Protein AF-A0A7C2LAE3-F1 (afdb_monomer_lite)

pLDDT: mean 80.64, std 14.48, range [27.7, 96.31]

Secondary structure (DSSP, 8-state):
-------------HHHHHHHHHHHHHHHTTSSHHHHHHHSSHHHHHHHTT--HHHHHHHHHHHHHHHHHHHHHHHHHHHHHHHHHHH-----HHHHHHHHHHHHHHHHHHHHHHHHHHHHHHH-SSHHHHHHHHHHHHIIIIIIHHHHHHHHHHHHSPPP--HHHHSHHHHHT---S------HHHHHHHHHHHHHHHHHHHHHHHHHHHHGGGSHHHHHHHHHHHHHT-SHHHHHHHHHHHHHHHHHHHHHHHHHHHH-TT-SS---GGG-S---TTPPP----PPPHHHHHHHHHHHHHHHHHHHHHHHHHHHHHHHT--TT--

Foldseek 3Di:
DDDPPDDPDPPPDPLLVCLLVLLVLLLVLQLPLQLVCLVVVVVVVCVVDPDDPVVSVVVSLVVSLVVSLVVLVVVLVVVVVCCCVPVVDDPDVLLVVLSVQLSVLSSLLSSLSSLLSLLLNLQDNHSVSSCVVSVVVSCVQRVVQLVVLLVVLCVVQPQDPDVQLPPPCNLLVVDPDPPPPDPPVVVVVSVVSSVSNNVSVVSSLVSSLVSLLQHSSSLSVVLNCLSVLNGPVSSVLQSVLVVVLVVQQVVVVVVVCVVPVVCNDDDDVVVPDDPCPPRDDDDDDGDGPVVSVVVSVSSVVSSVVSSVVSNVSSVVSSVPDDPPPD

Structure (mmCIF, N/CA/C/O backbone):
data_AF-A0A7C2LAE3-F1
#
_entry.id   AF-A0A7C2LAE3-F1
#
loop_
_atom_site.group_PDB
_atom_site.id
_atom_site.type_symbol
_atom_site.label_atom_id
_atom_site.label_alt_id
_atom_site.label_comp_id
_atom_site.label_asym_id
_atom_site.label_entity_id
_atom_site.label_seq_id
_atom_site.pdbx_PDB_ins_code
_atom_site.Cartn_x
_atom_site.Cartn_y
_atom_site.Cartn_z
_atom_site.occupancy
_atom_site.B_iso_or_equiv
_atom_site.auth_seq_id
_atom_site.auth_comp_id
_atom_site.auth_asym_id
_atom_site.auth_atom_id
_atom_site.pdbx_PDB_model_num
ATOM 1 N N . ARG A 1 1 ? 28.675 6.970 -14.018 1.00 32.69 1 ARG A N 1
ATOM 2 C CA . ARG A 1 1 ? 29.122 6.035 -12.960 1.00 32.69 1 ARG A CA 1
ATOM 3 C C . ARG A 1 1 ? 28.885 6.704 -11.606 1.00 32.69 1 ARG A C 1
ATOM 5 O O . ARG A 1 1 ? 29.655 7.594 -11.280 1.00 32.69 1 ARG A O 1
ATOM 12 N N . PRO A 1 2 ? 27.817 6.377 -10.864 1.00 31.28 2 PRO A N 1
ATOM 13 C CA . PRO A 1 2 ? 27.754 6.652 -9.439 1.00 31.28 2 PRO A CA 1
ATOM 14 C C . PRO A 1 2 ? 28.282 5.434 -8.675 1.00 31.28 2 PRO A C 1
ATOM 16 O O . PRO A 1 2 ? 27.950 4.287 -8.976 1.00 31.28 2 PRO A O 1
ATOM 19 N N . GLU A 1 3 ? 29.169 5.705 -7.733 1.00 27.70 3 GLU A N 1
ATOM 20 C CA . GLU A 1 3 ? 29.810 4.743 -6.850 1.00 27.70 3 GLU A CA 1
ATOM 21 C C . GLU A 1 3 ? 28.767 4.098 -5.929 1.00 27.70 3 GLU A C 1
ATOM 23 O O . GLU A 1 3 ? 28.213 4.742 -5.038 1.00 27.70 3 GLU A O 1
ATOM 28 N N . TYR A 1 4 ? 28.510 2.803 -6.122 1.00 33.56 4 TYR A N 1
ATOM 29 C CA . TYR A 1 4 ? 27.805 1.975 -5.147 1.00 33.56 4 TYR A CA 1
ATOM 30 C C . TYR A 1 4 ? 28.754 1.699 -3.978 1.00 33.56 4 TYR A C 1
ATOM 32 O O . TYR A 1 4 ? 29.389 0.650 -3.875 1.00 33.56 4 TYR A O 1
ATOM 40 N N . LYS A 1 5 ? 28.874 2.677 -3.081 1.00 31.64 5 LYS A N 1
ATOM 41 C CA . LYS A 1 5 ? 29.376 2.429 -1.736 1.00 31.64 5 LYS A CA 1
ATOM 42 C C . LYS A 1 5 ? 28.326 1.562 -1.052 1.00 31.64 5 LYS A C 1
ATOM 44 O O . LYS A 1 5 ? 27.186 1.989 -0.886 1.00 31.64 5 LYS A O 1
ATOM 49 N N . GLY A 1 6 ? 28.699 0.329 -0.721 1.00 31.31 6 GLY A N 1
ATOM 50 C CA . GLY A 1 6 ? 27.868 -0.580 0.052 1.00 31.31 6 GLY A CA 1
ATOM 51 C C . GLY A 1 6 ? 27.513 0.051 1.392 1.00 31.31 6 GLY A C 1
ATOM 52 O O . GLY A 1 6 ? 28.267 -0.059 2.352 1.00 31.31 6 GLY A O 1
ATOM 53 N N . SER A 1 7 ? 26.364 0.716 1.459 1.00 29.86 7 SER A N 1
ATOM 54 C CA . SER A 1 7 ? 25.635 0.855 2.700 1.00 29.86 7 SER A CA 1
ATOM 55 C C . SER A 1 7 ? 24.575 -0.237 2.697 1.00 29.86 7 SER A C 1
ATOM 57 O O . SER A 1 7 ? 23.596 -0.220 1.958 1.00 29.86 7 SER A O 1
ATOM 59 N N . SER A 1 8 ? 24.748 -1.196 3.595 1.00 32.34 8 SER A N 1
ATOM 60 C CA . SER A 1 8 ? 23.653 -1.937 4.217 1.00 32.34 8 SER A CA 1
ATOM 61 C C . SER A 1 8 ? 22.778 -0.993 5.064 1.00 32.34 8 SER A C 1
ATOM 63 O O . SER A 1 8 ? 22.421 -1.308 6.194 1.00 32.34 8 SER A O 1
ATOM 65 N N . GLY A 1 9 ? 22.496 0.209 4.560 1.00 32.62 9 GLY A N 1
ATOM 66 C CA . GLY A 1 9 ? 21.502 1.103 5.109 1.00 32.62 9 GLY A CA 1
ATOM 67 C C . GLY A 1 9 ? 20.203 0.733 4.432 1.00 32.62 9 GLY A C 1
ATOM 68 O O . GLY A 1 9 ? 20.074 0.921 3.224 1.00 32.62 9 GLY A O 1
ATOM 69 N N . GLN A 1 10 ? 19.253 0.185 5.189 1.00 43.34 10 GLN A N 1
ATOM 70 C CA . GLN A 1 10 ? 17.858 0.198 4.768 1.00 43.34 10 GLN A CA 1
ATOM 71 C C . GLN A 1 10 ? 17.546 1.635 4.347 1.00 43.34 10 GLN A C 1
ATOM 73 O O . GLN A 1 10 ? 17.508 2.537 5.182 1.00 43.34 10 GLN A O 1
ATOM 78 N N . THR A 1 11 ? 17.435 1.886 3.045 1.00 47.06 11 THR A N 1
ATOM 79 C CA . THR A 1 11 ? 16.992 3.187 2.561 1.00 47.06 11 THR A CA 1
ATOM 80 C C . THR A 1 11 ? 15.526 3.238 2.944 1.00 47.06 11 THR A C 1
ATOM 82 O O . THR A 1 11 ? 14.707 2.555 2.332 1.00 47.06 11 THR A O 1
ATOM 85 N N . PHE A 1 12 ? 15.218 3.910 4.053 1.00 53.84 12 PHE A N 1
ATOM 86 C CA . PHE A 1 12 ? 13.850 3.993 4.532 1.00 53.84 12 PHE A CA 1
ATOM 87 C C . PHE A 1 12 ? 13.034 4.727 3.478 1.00 53.84 12 PHE A C 1
ATOM 89 O O . PHE A 1 12 ? 13.227 5.917 3.230 1.00 53.84 12 PHE A O 1
ATOM 96 N N . ASP A 1 13 ? 12.154 3.981 2.824 1.00 73.12 13 ASP A N 1
ATOM 97 C CA . ASP A 1 13 ? 11.195 4.537 1.893 1.00 73.12 13 ASP A CA 1
ATOM 98 C C . ASP A 1 13 ? 10.282 5.495 2.666 1.00 73.12 13 ASP A C 1
ATOM 100 O O . ASP A 1 13 ? 9.694 5.147 3.694 1.00 73.12 13 ASP A O 1
ATOM 104 N N . PHE A 1 14 ? 10.188 6.726 2.175 1.00 76.69 14 PHE A N 1
ATOM 105 C CA . PHE A 1 14 ? 9.413 7.788 2.797 1.00 76.69 14 PHE A CA 1
ATOM 106 C C . PHE A 1 14 ? 7.944 7.380 3.001 1.00 76.69 14 PHE A C 1
ATOM 108 O O . PHE A 1 14 ? 7.347 7.705 4.029 1.00 76.69 14 PHE A O 1
ATOM 115 N N . ALA A 1 15 ? 7.383 6.584 2.081 1.00 77.25 15 ALA A N 1
ATOM 116 C CA . ALA A 1 15 ? 6.031 6.045 2.213 1.00 77.25 15 ALA A CA 1
ATOM 117 C C . ALA A 1 15 ? 5.895 5.095 3.414 1.00 77.25 15 ALA A C 1
ATOM 119 O O . ALA A 1 15 ? 4.881 5.127 4.110 1.00 77.25 15 ALA A O 1
ATOM 120 N N . HIS A 1 16 ? 6.926 4.294 3.702 1.00 82.44 16 HIS A N 1
ATOM 121 C CA . HIS A 1 16 ? 6.952 3.412 4.869 1.00 82.44 16 HIS A CA 1
ATOM 122 C C . HIS A 1 16 ? 7.045 4.205 6.175 1.00 82.44 16 HIS A C 1
ATOM 124 O O . HIS A 1 16 ? 6.349 3.870 7.132 1.00 82.44 16 HIS A O 1
ATOM 130 N N . ILE A 1 17 ? 7.851 5.273 6.210 1.00 86.19 17 ILE A N 1
ATOM 131 C CA . ILE A 1 17 ? 7.964 6.146 7.390 1.00 86.19 17 ILE A CA 1
ATOM 132 C C . ILE A 1 17 ? 6.618 6.811 7.687 1.00 86.19 17 ILE A C 1
ATOM 134 O O . ILE A 1 17 ? 6.147 6.755 8.822 1.00 86.19 17 ILE A O 1
ATOM 138 N N . ILE A 1 18 ? 5.976 7.401 6.672 1.00 85.94 18 ILE A N 1
ATOM 139 C CA . ILE A 1 18 ? 4.649 8.005 6.836 1.00 85.94 18 ILE A CA 1
ATOM 140 C C . ILE A 1 18 ? 3.633 6.960 7.278 1.00 85.94 18 ILE A C 1
ATOM 142 O O . ILE A 1 18 ? 2.883 7.221 8.212 1.00 85.94 18 ILE A O 1
ATOM 146 N N . ALA A 1 19 ? 3.602 5.785 6.644 1.00 86.00 19 ALA A N 1
ATOM 147 C CA . ALA A 1 19 ? 2.666 4.729 7.016 1.00 86.00 19 ALA A CA 1
ATOM 148 C C . ALA A 1 19 ? 2.836 4.323 8.484 1.00 86.00 19 ALA A C 1
ATOM 150 O O . ALA A 1 19 ? 1.853 4.239 9.217 1.00 86.00 19 ALA A O 1
ATOM 151 N N . LEU A 1 20 ? 4.081 4.134 8.932 1.00 88.88 20 LEU A N 1
ATOM 152 C CA . LEU A 1 20 ? 4.397 3.794 10.315 1.00 88.88 20 LEU A CA 1
ATOM 153 C C . LEU A 1 20 ? 3.943 4.902 11.273 1.00 88.88 20 LEU A C 1
ATOM 155 O O . LEU A 1 20 ? 3.206 4.628 12.218 1.00 88.88 20 LEU A O 1
ATOM 159 N N . PHE A 1 21 ? 4.319 6.153 11.008 1.00 91.00 21 PHE A N 1
ATOM 160 C CA . PHE A 1 21 ? 3.988 7.286 11.871 1.00 91.00 21 PHE A CA 1
ATOM 161 C C . PHE A 1 21 ? 2.477 7.548 11.943 1.00 91.00 21 PHE A C 1
ATOM 163 O O . PHE A 1 21 ? 1.912 7.675 13.027 1.00 91.00 21 PHE A O 1
ATOM 170 N N . MET A 1 22 ? 1.799 7.553 10.795 1.00 91.06 22 MET A N 1
ATOM 171 C CA . MET A 1 22 ? 0.354 7.765 10.721 1.00 91.06 22 MET A CA 1
ATOM 172 C C . MET A 1 22 ? -0.427 6.605 11.339 1.00 91.06 22 MET A C 1
ATOM 174 O O . MET A 1 22 ? -1.440 6.839 11.989 1.00 91.06 22 MET A O 1
ATOM 178 N N . SER A 1 23 ? 0.048 5.363 11.196 1.00 91.50 23 SER A N 1
ATOM 179 C CA . SER A 1 23 ? -0.569 4.211 11.863 1.00 91.50 23 SER A CA 1
ATOM 180 C C . SER A 1 23 ? -0.450 4.290 13.387 1.00 91.50 23 SER A C 1
ATOM 182 O O . SER A 1 23 ? -1.382 3.901 14.087 1.00 91.50 23 SER A O 1
ATOM 184 N N . LEU A 1 24 ? 0.671 4.812 13.898 1.00 92.06 24 LEU A N 1
ATOM 185 C CA . LEU A 1 24 ? 0.886 5.013 15.326 1.00 92.06 24 LEU A CA 1
ATOM 186 C C . LEU A 1 24 ? -0.038 6.110 15.861 1.00 92.06 24 LEU A C 1
ATOM 188 O O . LEU A 1 24 ? -0.681 5.910 16.884 1.00 92.06 24 LEU A O 1
ATOM 192 N N . LEU A 1 25 ? -0.158 7.235 15.148 1.00 92.25 25 LEU A N 1
ATOM 193 C CA . LEU A 1 25 ? -1.116 8.291 15.491 1.00 92.25 25 LEU A CA 1
ATOM 194 C C . LEU A 1 25 ? -2.564 7.790 15.440 1.00 92.25 25 LEU A C 1
ATOM 196 O O . LEU A 1 25 ? -3.345 8.103 16.332 1.00 92.25 25 LEU A O 1
ATOM 200 N N . ALA A 1 26 ? -2.915 6.981 14.435 1.00 90.94 26 ALA A N 1
ATOM 201 C CA . ALA A 1 26 ? -4.238 6.372 14.338 1.00 90.94 26 ALA A CA 1
ATOM 202 C C . ALA A 1 26 ? -4.556 5.504 15.552 1.00 90.94 26 ALA A C 1
ATOM 204 O O . ALA A 1 26 ? -5.634 5.613 16.127 1.00 90.94 26 ALA A O 1
ATOM 205 N N . PHE A 1 27 ? -3.593 4.691 15.972 1.00 89.69 27 PHE A N 1
ATOM 206 C CA . PHE A 1 27 ? -3.695 3.896 17.185 1.00 89.69 27 PHE A CA 1
ATOM 207 C C . PHE A 1 27 ? -3.839 4.775 18.444 1.00 89.69 27 PHE A C 1
ATOM 209 O O . PHE A 1 27 ? -4.775 4.573 19.218 1.00 89.69 27 PHE A O 1
ATOM 216 N N . LEU A 1 28 ? -2.968 5.775 18.621 1.00 89.44 28 LEU A N 1
ATOM 217 C CA . LEU A 1 28 ? -2.953 6.655 19.798 1.00 89.44 28 LEU A CA 1
ATOM 218 C C . LEU A 1 28 ? -4.216 7.508 19.941 1.00 89.44 28 LEU A C 1
ATOM 220 O O . LEU A 1 28 ? -4.564 7.867 21.053 1.00 89.44 28 LEU A O 1
ATOM 224 N N . LEU A 1 29 ? -4.902 7.831 18.846 1.00 88.44 29 LEU A N 1
ATOM 225 C CA . LEU A 1 29 ? -6.170 8.564 18.901 1.00 88.44 29 LEU A CA 1
ATOM 226 C C . LEU A 1 29 ? -7.394 7.657 19.075 1.00 88.44 29 LEU A C 1
ATOM 228 O O . LEU A 1 29 ? -8.490 8.167 19.265 1.00 88.44 29 LEU A O 1
ATOM 232 N N . SER A 1 30 ? -7.236 6.336 18.956 1.00 88.56 30 SER A N 1
ATOM 233 C CA . SER A 1 30 ? -8.371 5.400 18.912 1.00 88.56 30 SER A CA 1
ATOM 234 C C . SER A 1 30 ? -8.430 4.444 20.107 1.00 88.56 30 SER A C 1
ATOM 236 O O . SER A 1 30 ? -9.379 3.666 20.201 1.00 88.56 30 SER A O 1
ATOM 238 N N . TYR A 1 31 ? -7.430 4.440 20.998 1.00 84.56 31 TYR A N 1
ATOM 239 C CA . TYR A 1 31 ? -7.352 3.468 22.101 1.00 84.56 31 TYR A CA 1
ATOM 240 C C . TYR A 1 31 ? -8.214 3.847 23.318 1.00 84.56 31 TYR A C 1
ATOM 242 O O . TYR A 1 31 ? -8.760 2.958 23.976 1.00 84.56 31 TYR A O 1
ATOM 250 N N . ASP A 1 32 ? -8.369 5.134 23.618 1.00 85.56 32 ASP A N 1
ATOM 251 C CA . ASP A 1 32 ? -9.074 5.652 24.790 1.00 85.56 32 ASP A CA 1
ATOM 252 C C . ASP A 1 32 ? -10.457 6.294 24.567 1.00 85.56 32 ASP A C 1
ATOM 254 O O . ASP A 1 32 ? -11.114 6.469 25.592 1.00 85.56 32 ASP A O 1
ATOM 258 N N . PRO A 1 33 ? -11.007 6.547 23.355 1.00 82.88 33 PRO A N 1
ATOM 259 C CA . PRO A 1 33 ? -12.308 7.219 23.246 1.00 82.88 33 PRO A CA 1
ATOM 260 C C . PRO A 1 33 ? -13.437 6.520 24.020 1.00 82.88 33 PRO A C 1
ATOM 262 O O . PRO A 1 33 ? -14.184 7.151 24.755 1.00 82.88 33 PRO A O 1
ATOM 265 N N . ILE A 1 34 ? -13.535 5.186 23.943 1.00 81.38 34 ILE A N 1
ATOM 266 C CA . ILE A 1 34 ? -14.629 4.434 24.589 1.00 81.38 34 ILE A CA 1
ATOM 267 C C . ILE A 1 34 ? -14.294 4.081 26.046 1.00 81.38 34 ILE A C 1
ATOM 269 O O . ILE A 1 34 ? -15.157 4.150 26.924 1.00 81.38 34 ILE A O 1
ATOM 273 N N . CYS A 1 35 ? -13.055 3.659 26.322 1.00 80.94 35 CYS A N 1
ATOM 274 C CA . CYS A 1 35 ? -12.607 3.336 27.683 1.00 80.94 35 CYS A CA 1
ATOM 275 C C . CYS A 1 35 ? -12.543 4.567 28.588 1.00 80.94 35 CYS A C 1
ATOM 277 O O . CYS A 1 35 ? -12.955 4.482 29.742 1.00 80.94 35 CYS A O 1
ATOM 279 N N . GLY A 1 36 ? -12.034 5.685 28.072 1.00 79.19 36 GLY A N 1
ATOM 280 C CA . GLY A 1 36 ? -11.892 6.944 28.795 1.00 79.19 36 GLY A CA 1
ATOM 281 C C . GLY A 1 36 ? -13.252 7.485 29.206 1.00 79.19 36 GLY A C 1
ATOM 282 O O . GLY A 1 36 ? -13.509 7.642 30.397 1.00 79.19 36 GLY A O 1
ATOM 283 N N . GLU A 1 37 ? -14.189 7.602 28.258 1.00 84.06 37 GLU A N 1
ATOM 284 C CA . GLU A 1 37 ? -15.565 8.014 28.566 1.00 84.06 37 GLU A CA 1
ATOM 285 C C . GLU A 1 37 ? -16.266 7.078 29.560 1.00 84.06 37 GLU A C 1
ATOM 287 O O . GLU A 1 37 ? -17.123 7.505 30.340 1.00 84.06 37 GLU A O 1
ATOM 292 N N . ARG A 1 38 ? -15.923 5.783 29.540 1.00 79.56 38 ARG A N 1
ATOM 293 C CA . ARG A 1 38 ? -16.440 4.801 30.497 1.00 79.56 38 ARG A CA 1
ATOM 294 C C . ARG A 1 38 ? -15.863 5.013 31.897 1.00 79.56 38 ARG A C 1
ATOM 296 O O . ARG A 1 38 ? -16.611 4.892 32.862 1.00 79.56 38 ARG A O 1
ATOM 303 N N . GLN A 1 39 ? -14.570 5.307 32.019 1.00 80.19 39 GLN A N 1
ATOM 304 C CA . GLN A 1 39 ? -13.918 5.576 33.306 1.00 80.19 39 GLN A CA 1
ATOM 305 C C . GLN A 1 39 ? -14.376 6.901 33.920 1.00 80.19 39 GLN A C 1
ATOM 307 O O . GLN A 1 39 ? -14.549 6.985 35.132 1.00 80.19 39 GLN A O 1
ATOM 312 N N . GLU A 1 40 ? -14.621 7.909 33.087 1.00 80.38 40 GLU A N 1
ATOM 313 C CA . GLU A 1 40 ? -15.099 9.227 33.512 1.00 80.38 40 GLU A CA 1
ATOM 314 C C . GLU A 1 40 ? -16.603 9.248 33.842 1.00 80.38 40 GLU A C 1
ATOM 316 O O . GLU A 1 40 ? -17.114 10.233 34.370 1.00 80.38 40 GLU A O 1
ATOM 321 N N . GLY A 1 41 ? -17.339 8.170 33.542 1.00 75.12 41 GLY A N 1
ATOM 322 C CA . GLY A 1 41 ? -18.791 8.078 33.745 1.00 75.12 41 GLY A CA 1
ATOM 323 C C . GLY A 1 41 ? -19.621 8.853 32.710 1.00 75.12 41 GLY A C 1
ATOM 324 O O . GLY A 1 41 ? -20.848 8.723 32.676 1.00 75.12 41 GLY A O 1
ATOM 325 N N . THR A 1 42 ? -18.969 9.596 31.813 1.00 80.25 42 THR A N 1
ATOM 326 C CA . THR A 1 42 ? -19.583 10.360 30.718 1.00 80.25 42 THR A CA 1
ATOM 327 C C . THR A 1 42 ? -20.413 9.464 29.799 1.00 80.25 42 THR A C 1
ATOM 329 O O . THR A 1 42 ? -21.524 9.832 29.414 1.00 80.25 42 THR A O 1
ATOM 332 N N . LEU A 1 43 ? -19.952 8.236 29.534 1.00 73.12 43 LEU A N 1
ATOM 333 C CA . LEU A 1 43 ? -20.672 7.272 28.698 1.00 73.12 43 LEU A CA 1
ATOM 334 C C . LEU A 1 43 ? -22.060 6.926 29.268 1.00 73.12 43 LEU A C 1
ATOM 336 O O . LEU A 1 43 ? -23.030 6.788 28.521 1.00 73.12 43 LEU A O 1
ATOM 340 N N . GLN A 1 44 ? -22.179 6.808 30.594 1.00 74.50 44 GLN A N 1
ATOM 341 C CA . GLN A 1 44 ? -23.448 6.493 31.256 1.00 74.50 44 GLN A CA 1
ATOM 342 C C . GLN A 1 44 ? -24.420 7.678 31.188 1.00 74.50 44 GLN A C 1
ATOM 344 O O . GLN A 1 44 ? -25.611 7.477 30.948 1.00 74.50 44 GLN A O 1
ATOM 349 N N . LEU A 1 45 ? -23.912 8.908 31.319 1.00 76.31 45 LEU A N 1
ATOM 350 C CA . LEU A 1 45 ? -24.698 10.137 31.169 1.00 76.31 45 LEU A CA 1
ATOM 351 C C . LEU A 1 45 ? -25.186 10.330 29.723 1.00 76.31 45 LEU A C 1
ATOM 353 O O . LEU A 1 45 ? -26.353 10.657 29.504 1.00 76.31 45 LEU A O 1
ATOM 357 N N . CYS A 1 46 ? -24.333 10.059 28.731 1.00 72.69 46 CYS A N 1
ATOM 358 C CA . CYS A 1 46 ? -24.687 10.127 27.311 1.00 72.69 46 CYS A CA 1
ATOM 359 C C . CYS A 1 46 ? -25.774 9.112 26.930 1.00 72.69 46 CYS A C 1
ATOM 361 O O . CYS A 1 46 ? -26.686 9.450 26.177 1.00 72.69 46 CYS A O 1
ATOM 363 N N . LEU A 1 47 ? -25.704 7.889 27.470 1.00 69.19 47 LEU A N 1
ATOM 364 C CA . LEU A 1 47 ? -26.679 6.823 27.206 1.00 69.19 47 LEU A CA 1
ATOM 365 C C . LEU A 1 47 ? -27.976 6.950 28.017 1.00 69.19 47 LEU A C 1
ATOM 367 O O . LEU A 1 47 ? -28.989 6.373 27.623 1.00 69.19 47 LEU A O 1
ATOM 371 N N . ALA A 1 48 ? -27.959 7.679 29.136 1.00 71.62 48 ALA A N 1
ATOM 372 C CA . ALA A 1 48 ? -29.173 8.073 29.850 1.00 71.62 48 ALA A CA 1
ATOM 373 C C . ALA A 1 48 ? -29.971 9.136 29.071 1.00 71.62 48 ALA A C 1
ATOM 375 O O . ALA A 1 48 ? -31.185 9.252 29.238 1.00 71.62 48 ALA A O 1
ATOM 376 N N . ASN A 1 49 ? -29.297 9.884 28.193 1.00 68.06 49 ASN A N 1
ATOM 377 C CA . ASN A 1 49 ? -29.924 10.761 27.215 1.00 68.06 49 ASN A CA 1
ATOM 378 C C . ASN A 1 49 ? -30.316 9.975 25.942 1.00 68.06 49 ASN A C 1
ATOM 380 O O . ASN A 1 49 ? -29.879 8.854 25.708 1.00 68.06 49 ASN A O 1
ATOM 384 N N . THR A 1 50 ? -31.131 10.570 25.072 1.00 71.81 50 THR A N 1
ATOM 385 C CA . THR A 1 50 ? -31.672 9.960 23.833 1.00 71.81 50 THR A CA 1
ATOM 386 C C . THR A 1 50 ? -30.629 9.624 22.746 1.00 71.81 50 THR A C 1
ATOM 388 O O . THR A 1 50 ? -30.984 9.311 21.604 1.00 71.81 50 THR A O 1
ATOM 391 N N . LEU A 1 51 ? -29.332 9.671 23.062 1.00 71.88 51 LEU A N 1
ATOM 392 C CA . LEU A 1 51 ? -28.259 9.365 22.126 1.00 71.88 51 LEU A CA 1
ATOM 393 C C . LEU A 1 51 ? -28.132 7.855 21.920 1.00 71.88 51 LEU A C 1
ATOM 395 O O . LEU A 1 51 ? -27.768 7.072 22.794 1.00 71.88 51 LEU A O 1
ATOM 399 N N . SER A 1 52 ? -28.412 7.439 20.694 1.00 77.50 52 SER A N 1
ATOM 400 C CA . SER A 1 52 ? -28.260 6.058 20.267 1.00 77.50 52 SER A CA 1
ATOM 401 C C . SER A 1 52 ? -26.783 5.663 20.150 1.00 77.50 52 SER A C 1
ATOM 403 O O . SER A 1 52 ? -26.015 6.354 19.482 1.00 77.50 52 SER A O 1
ATOM 405 N N . ARG A 1 53 ? -26.418 4.491 20.687 1.00 77.81 53 ARG A N 1
ATOM 406 C CA . ARG A 1 53 ? -25.052 3.914 20.709 1.00 77.81 53 ARG A CA 1
ATOM 407 C C . ARG A 1 53 ? -24.302 3.965 19.370 1.00 77.81 53 ARG A C 1
ATO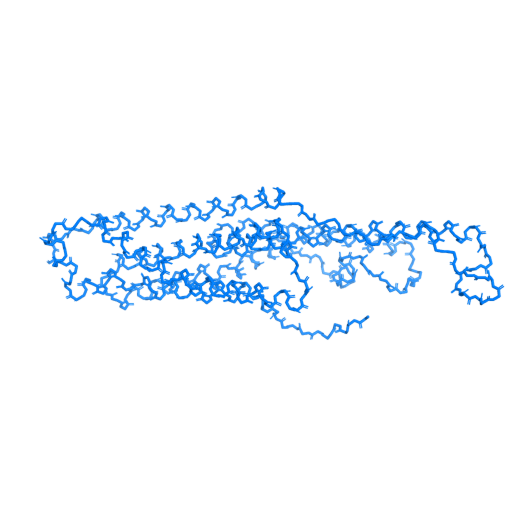M 409 O O . ARG A 1 53 ? -23.093 4.159 19.341 1.00 77.81 53 ARG A O 1
ATOM 416 N N . HIS A 1 54 ? -25.018 3.813 18.255 1.00 80.94 54 HIS A N 1
ATOM 417 C CA . HIS A 1 54 ? -24.419 3.856 16.920 1.00 80.94 54 HIS A CA 1
ATOM 418 C C . HIS A 1 54 ? -23.936 5.255 16.516 1.00 80.94 54 HIS A C 1
ATOM 420 O O . HIS A 1 54 ? -22.923 5.368 15.835 1.00 80.94 54 HIS A O 1
ATOM 426 N N . LYS A 1 55 ? -24.628 6.318 16.950 1.00 85.25 55 LYS A N 1
ATOM 427 C CA . LYS A 1 55 ? -24.230 7.703 16.660 1.00 85.25 55 LYS A CA 1
ATOM 428 C C . LYS A 1 55 ? -22.956 8.079 17.402 1.00 85.25 55 LYS A C 1
ATOM 430 O O . LYS A 1 55 ? -22.121 8.752 16.816 1.00 85.25 55 LYS A O 1
ATOM 435 N N . LEU A 1 56 ? -22.801 7.597 18.637 1.00 84.69 56 LEU A N 1
ATOM 436 C CA . LEU A 1 56 ? -21.583 7.791 19.422 1.00 84.69 56 LEU A CA 1
ATOM 437 C C . LEU A 1 56 ? -20.373 7.169 18.708 1.00 84.69 56 LEU A C 1
ATOM 439 O O . LEU A 1 56 ? -19.432 7.874 18.378 1.00 84.69 56 LEU A O 1
ATOM 443 N N . MET A 1 57 ? -20.456 5.882 18.348 1.00 86.56 57 MET A N 1
ATOM 444 C CA . MET A 1 57 ? -19.375 5.180 17.629 1.00 86.56 57 MET A CA 1
ATOM 445 C C . MET A 1 57 ? -18.976 5.849 16.319 1.00 86.56 57 MET A C 1
ATOM 447 O O . MET A 1 57 ? -17.793 5.981 16.023 1.00 86.56 57 MET A O 1
ATOM 451 N N . ILE A 1 58 ? -19.964 6.237 15.509 1.00 90.06 58 ILE A N 1
ATOM 452 C CA . ILE A 1 58 ? -19.705 6.873 14.215 1.00 90.06 58 ILE A CA 1
ATOM 453 C C . ILE A 1 58 ? -19.108 8.269 14.418 1.00 90.06 58 ILE A C 1
ATOM 455 O O . ILE A 1 58 ? -18.239 8.660 13.643 1.00 90.06 58 ILE A O 1
ATOM 459 N N . GLY A 1 59 ? -19.548 8.999 15.448 1.00 89.06 59 GLY A N 1
ATOM 460 C CA . GLY A 1 59 ? -18.997 10.297 15.830 1.00 89.06 59 GLY A CA 1
ATOM 461 C C . GLY A 1 59 ? -17.519 10.204 16.193 1.00 89.06 59 GLY A C 1
ATOM 462 O O . GLY A 1 59 ? -16.714 10.905 15.584 1.00 89.06 59 GLY A O 1
ATOM 463 N N . GLU A 1 60 ? -17.161 9.277 17.085 1.00 90.44 60 GLU A N 1
ATOM 464 C CA . GLU A 1 60 ? -15.766 9.040 17.480 1.00 90.44 60 GLU A CA 1
ATOM 465 C C . GLU A 1 60 ? -14.904 8.624 16.289 1.00 90.44 60 GLU A C 1
ATOM 467 O O . GLU A 1 60 ? -13.867 9.226 16.008 1.00 90.44 60 GLU A O 1
ATOM 472 N N . TYR A 1 61 ? -15.378 7.655 15.503 1.00 93.44 61 TYR A N 1
ATOM 473 C CA . TYR A 1 61 ? -14.679 7.219 14.298 1.00 93.44 61 TYR A CA 1
ATOM 474 C C . TYR A 1 61 ? -14.439 8.376 13.310 1.00 93.44 61 TYR A C 1
ATOM 476 O O . TYR A 1 61 ? -13.322 8.542 12.816 1.00 93.44 61 TYR A O 1
ATOM 484 N N . LEU A 1 62 ? -15.463 9.191 13.023 1.00 94.31 62 LEU A N 1
ATOM 485 C CA . LEU A 1 62 ? -15.339 10.337 12.118 1.00 94.31 62 LEU A CA 1
ATOM 486 C C . LEU A 1 62 ? -14.419 11.417 12.693 1.00 94.31 62 LEU A C 1
ATOM 488 O O . LEU A 1 62 ? -13.652 12.005 11.934 1.00 94.31 62 LEU A O 1
ATOM 492 N N . GLY A 1 63 ? -14.460 11.655 14.006 1.00 92.75 63 GLY A N 1
ATOM 493 C CA . GLY A 1 63 ? -13.570 12.585 14.700 1.00 92.75 63 GLY A CA 1
ATOM 494 C C . GLY A 1 63 ? -12.104 12.184 14.550 1.00 92.75 63 GLY A C 1
ATOM 495 O O . GLY A 1 63 ? -11.292 12.980 14.067 1.00 92.75 63 GLY A O 1
ATOM 496 N N . CYS A 1 64 ? -11.775 10.926 14.859 1.00 93.00 64 CYS A N 1
ATOM 497 C CA . CYS A 1 64 ? -10.432 10.375 14.676 1.00 93.00 64 CYS A CA 1
ATOM 498 C C . CYS A 1 64 ? -9.997 10.426 13.201 1.00 93.00 64 CYS A C 1
ATOM 500 O O . CYS A 1 64 ? -8.883 10.857 12.894 1.00 93.00 64 CYS A O 1
ATOM 502 N N . LEU A 1 65 ? -10.876 10.034 12.270 1.00 94.50 65 LEU A N 1
ATOM 503 C CA . LEU A 1 65 ? -10.569 10.013 10.839 1.00 94.50 65 LEU A CA 1
ATOM 504 C C . LEU A 1 65 ? -10.303 11.419 10.286 1.00 94.50 65 LEU A C 1
ATOM 506 O O . LEU A 1 65 ? -9.322 11.618 9.568 1.00 94.50 65 LEU A O 1
ATOM 510 N N . LEU A 1 66 ? -11.143 12.401 10.627 1.00 95.06 66 LEU A N 1
ATOM 511 C CA . LEU A 1 66 ? -10.965 13.789 10.201 1.00 95.06 66 LEU A CA 1
ATOM 512 C C . LEU A 1 66 ? -9.691 14.386 10.800 1.00 95.06 66 LEU A C 1
ATOM 514 O O . LEU A 1 66 ? -8.914 14.996 10.063 1.00 95.06 66 LEU A O 1
ATOM 518 N N . SER A 1 67 ? -9.431 14.140 12.087 1.00 94.88 67 SER A N 1
ATOM 519 C CA . SER A 1 67 ? -8.216 14.597 12.771 1.00 94.88 67 SER A CA 1
ATOM 520 C C . SER A 1 67 ? -6.942 14.091 12.086 1.00 94.88 67 SER A C 1
ATOM 522 O O . SER A 1 67 ? -6.005 14.858 11.880 1.00 94.88 67 SER A O 1
ATOM 524 N N . LEU A 1 68 ? -6.927 12.833 11.630 1.00 94.50 68 LEU A N 1
ATOM 525 C CA . LEU A 1 68 ? -5.787 12.230 10.924 1.00 94.50 68 LEU A CA 1
ATOM 526 C C . LEU A 1 68 ? -5.717 12.580 9.436 1.00 94.50 68 LEU A C 1
ATOM 528 O O . LEU A 1 68 ? -4.634 12.556 8.847 1.00 94.50 68 LEU A O 1
ATOM 532 N N . SER A 1 69 ? -6.844 12.926 8.814 1.00 93.62 69 SER A N 1
ATOM 533 C CA . SER A 1 69 ? -6.870 13.329 7.407 1.00 93.62 69 SER A CA 1
ATOM 534 C C . SER A 1 69 ? -6.065 14.610 7.159 1.00 93.62 69 SER A C 1
ATOM 536 O O . SER A 1 69 ? -5.411 14.724 6.126 1.00 93.62 69 SER A O 1
ATOM 538 N N . VAL A 1 70 ? -6.037 15.535 8.126 1.00 94.38 70 VAL A N 1
ATOM 539 C CA . VAL A 1 70 ? -5.310 16.812 8.039 1.00 94.38 70 VAL A CA 1
ATOM 540 C C . VAL A 1 70 ? -3.785 16.625 7.964 1.00 94.38 70 VAL A C 1
ATOM 542 O O . VAL A 1 70 ? -3.192 17.076 6.980 1.00 94.38 70 VAL A O 1
ATOM 545 N N . PRO A 1 71 ? -3.110 15.955 8.925 1.00 94.00 71 PRO A N 1
ATOM 546 C CA . PRO A 1 71 ? -1.674 15.705 8.833 1.00 94.00 71 PRO A CA 1
ATOM 547 C C . PRO A 1 71 ? -1.317 14.808 7.643 1.00 94.00 71 PRO A C 1
ATOM 549 O O . PRO A 1 71 ? -0.266 15.008 7.037 1.00 94.00 71 PRO A O 1
ATOM 552 N N . LEU A 1 72 ? -2.197 13.878 7.244 1.00 93.19 72 LEU A N 1
ATOM 553 C CA . LEU A 1 72 ? -1.991 13.073 6.038 1.00 93.19 72 LEU A CA 1
ATOM 554 C C . LEU A 1 72 ? -2.001 13.931 4.765 1.00 93.19 72 LEU A C 1
ATOM 556 O O . LEU A 1 72 ? -1.117 13.785 3.919 1.00 93.19 72 LEU A O 1
ATOM 560 N N . LEU A 1 73 ? -2.983 14.829 4.627 1.00 94.06 73 LEU A N 1
ATOM 561 C CA . LEU A 1 73 ? -3.065 15.771 3.511 1.00 94.06 73 LEU A CA 1
ATOM 562 C C . LEU A 1 73 ? -1.813 16.638 3.459 1.00 94.06 73 LEU A C 1
ATOM 564 O O . LEU A 1 73 ? -1.179 16.725 2.409 1.00 94.06 73 LEU A O 1
ATOM 568 N N . LEU A 1 74 ? -1.408 17.208 4.595 1.00 94.00 74 LEU A N 1
ATOM 569 C CA . LEU A 1 74 ? -0.208 18.033 4.682 1.00 94.00 74 LEU A CA 1
ATOM 570 C C . LEU A 1 74 ? 1.045 17.258 4.250 1.00 94.00 74 LEU A C 1
ATOM 572 O O . LEU A 1 74 ? 1.798 17.736 3.404 1.00 94.00 74 LEU A O 1
ATOM 576 N N . ALA A 1 75 ? 1.237 16.042 4.766 1.00 91.50 75 ALA A N 1
ATOM 577 C CA . ALA A 1 75 ? 2.361 15.191 4.388 1.00 91.50 75 ALA A CA 1
ATOM 578 C C . ALA A 1 75 ? 2.349 14.858 2.885 1.00 91.50 75 ALA A C 1
ATOM 580 O O . ALA A 1 75 ? 3.388 14.932 2.229 1.00 91.50 75 ALA A O 1
ATOM 581 N N . SER A 1 76 ? 1.176 14.564 2.312 1.00 90.31 76 SER A N 1
ATOM 582 C CA . SER A 1 76 ? 1.039 14.299 0.875 1.00 90.31 76 SER A CA 1
ATOM 583 C C . SER A 1 76 ? 1.381 15.526 0.019 1.00 90.31 76 SER A C 1
ATOM 585 O O . SER A 1 76 ? 2.121 15.409 -0.958 1.00 90.31 76 SER A O 1
ATOM 587 N N . ILE A 1 77 ? 0.953 16.725 0.423 1.00 92.69 77 ILE A N 1
ATOM 588 C CA . ILE A 1 77 ? 1.297 17.973 -0.268 1.00 92.69 77 ILE A CA 1
ATOM 589 C C . ILE A 1 77 ? 2.809 18.202 -0.212 1.00 92.69 77 ILE A C 1
ATOM 591 O O . ILE A 1 77 ? 3.418 18.480 -1.243 1.00 92.69 77 ILE A O 1
ATOM 595 N N . ILE A 1 78 ? 3.434 18.005 0.954 1.00 91.50 78 ILE A N 1
ATOM 596 C CA . ILE A 1 78 ? 4.890 18.125 1.112 1.00 91.50 78 ILE A CA 1
ATOM 597 C C . ILE A 1 78 ? 5.615 17.163 0.162 1.00 91.50 78 ILE A C 1
ATOM 599 O O . ILE A 1 78 ? 6.534 17.590 -0.536 1.00 91.50 78 ILE A O 1
ATOM 603 N N . THR A 1 79 ? 5.179 15.900 0.053 1.00 88.56 79 THR A N 1
ATOM 604 C CA . THR A 1 79 ? 5.803 14.957 -0.896 1.00 88.56 79 THR A CA 1
ATOM 605 C C . THR A 1 79 ? 5.702 15.398 -2.340 1.00 88.56 79 THR A C 1
ATOM 607 O O . THR A 1 79 ? 6.676 15.273 -3.076 1.00 88.56 79 THR A O 1
ATOM 610 N N . LEU A 1 80 ? 4.550 15.926 -2.752 1.00 89.81 80 LEU A N 1
ATOM 611 C CA . LEU A 1 80 ? 4.336 16.371 -4.126 1.00 89.81 80 LEU A CA 1
ATOM 612 C C . LEU A 1 80 ? 5.216 17.567 -4.458 1.00 89.81 80 LEU A C 1
ATOM 614 O O . LEU A 1 80 ? 5.848 17.589 -5.512 1.00 89.81 80 LEU A O 1
ATOM 618 N N . VAL A 1 81 ? 5.310 18.518 -3.529 1.00 90.81 81 VAL A N 1
ATOM 619 C CA . VAL A 1 81 ? 6.187 19.680 -3.652 1.00 90.81 81 VAL A CA 1
ATOM 620 C C . VAL A 1 81 ? 7.649 19.234 -3.753 1.00 90.81 81 VAL A C 1
ATOM 622 O O . VAL A 1 81 ? 8.354 19.650 -4.671 1.00 90.81 81 VAL A O 1
ATOM 625 N N . MET A 1 82 ? 8.101 18.330 -2.877 1.00 89.00 82 MET A N 1
ATOM 626 C CA . MET A 1 82 ? 9.460 17.779 -2.946 1.00 89.00 82 MET A CA 1
ATOM 627 C C . MET A 1 82 ? 9.728 17.069 -4.279 1.00 89.00 82 MET A C 1
ATOM 629 O O . MET A 1 82 ? 10.784 17.270 -4.876 1.00 89.00 82 MET A O 1
ATOM 633 N N . LEU A 1 83 ? 8.776 16.274 -4.771 1.00 87.56 83 LEU A N 1
ATOM 634 C CA . LEU A 1 83 ? 8.903 15.538 -6.030 1.00 87.56 83 LEU A CA 1
ATOM 635 C C . LEU A 1 83 ? 8.982 16.486 -7.240 1.00 87.56 83 LEU A C 1
ATOM 637 O O . LEU A 1 83 ? 9.771 16.259 -8.159 1.00 87.56 83 LEU A O 1
ATOM 641 N N . GLN A 1 84 ? 8.210 17.573 -7.222 1.00 89.25 84 GLN A N 1
ATOM 642 C CA . GLN A 1 84 ? 8.236 18.594 -8.266 1.00 89.25 84 GLN A CA 1
ATOM 643 C C . GLN A 1 84 ? 9.583 19.331 -8.309 1.00 89.25 84 GLN A C 1
ATOM 645 O O . GLN A 1 84 ? 10.135 19.508 -9.393 1.00 89.25 84 GLN A O 1
ATOM 650 N N . PHE A 1 85 ? 10.143 19.712 -7.155 1.00 89.19 85 PHE A N 1
ATOM 651 C CA . PHE A 1 85 ? 11.413 20.446 -7.097 1.00 89.19 85 PHE A CA 1
ATOM 652 C C . PHE A 1 85 ? 12.651 19.571 -7.332 1.00 89.19 85 PHE A C 1
ATOM 654 O O . PHE A 1 85 ? 13.586 20.015 -7.991 1.00 89.19 85 PHE A O 1
ATOM 661 N N . MET A 1 86 ? 12.675 18.343 -6.805 1.00 86.62 86 MET A N 1
ATOM 662 C CA . MET A 1 86 ? 13.865 17.481 -6.856 1.00 86.62 86 MET A CA 1
ATOM 663 C C . MET A 1 86 ? 13.964 16.671 -8.150 1.00 86.62 86 MET A C 1
ATOM 665 O O . MET A 1 86 ? 15.060 16.441 -8.652 1.00 86.62 86 MET A O 1
ATOM 669 N N . VAL A 1 87 ? 12.825 16.204 -8.673 1.00 81.62 87 VAL A N 1
ATOM 670 C CA . VAL A 1 87 ? 12.770 15.251 -9.798 1.00 81.62 87 VAL A CA 1
ATOM 671 C C . VAL A 1 87 ? 12.193 15.902 -11.062 1.00 81.62 87 VAL A C 1
ATOM 673 O O . VAL A 1 87 ? 12.253 15.317 -12.140 1.00 81.62 87 VAL A O 1
ATOM 676 N N . GLY A 1 88 ? 11.647 17.120 -10.965 1.00 81.31 88 GLY A N 1
ATOM 677 C CA . GLY A 1 88 ? 10.966 17.773 -12.087 1.00 81.31 88 GLY A CA 1
ATOM 678 C C . GLY A 1 88 ? 9.642 17.094 -12.441 1.00 81.31 88 GLY A C 1
ATOM 679 O O . GLY A 1 88 ? 9.235 17.084 -13.602 1.00 81.31 88 GLY A O 1
ATOM 680 N N . PHE A 1 89 ? 8.982 16.473 -11.458 1.00 80.94 89 PHE A N 1
ATOM 681 C CA . PHE A 1 89 ? 7.743 15.738 -11.685 1.00 80.94 89 PHE A CA 1
ATOM 682 C C . PHE A 1 89 ? 6.620 16.661 -12.161 1.00 80.94 89 PHE A C 1
ATOM 684 O O . PHE A 1 89 ? 6.249 17.620 -11.483 1.00 80.94 89 PHE A O 1
ATOM 691 N N . THR A 1 90 ? 6.049 16.342 -13.321 1.00 81.75 90 THR A N 1
ATOM 692 C CA . THR A 1 90 ? 4.928 17.079 -13.896 1.00 81.75 90 THR A CA 1
ATOM 693 C C . THR A 1 90 ? 3.600 16.425 -13.518 1.00 81.75 90 THR A C 1
ATOM 695 O O . THR A 1 90 ? 3.392 15.213 -13.658 1.00 81.75 90 THR A O 1
ATOM 698 N N . LEU A 1 91 ? 2.664 17.252 -13.047 1.00 78.06 91 LEU A N 1
ATOM 699 C CA . LEU A 1 91 ? 1.287 16.853 -12.756 1.00 78.06 91 LEU A CA 1
ATOM 700 C C . LEU A 1 91 ? 0.498 16.699 -14.064 1.00 78.06 91 LEU A C 1
ATOM 702 O O . LEU A 1 91 ? -0.358 17.508 -14.409 1.00 78.06 91 LEU A O 1
ATOM 706 N N . THR A 1 92 ? 0.799 15.648 -14.822 1.00 87.31 92 THR A N 1
ATOM 707 C CA . THR A 1 92 ? -0.084 15.169 -15.891 1.00 87.31 92 THR A CA 1
ATOM 708 C C . THR A 1 92 ? -1.379 14.623 -15.273 1.00 87.31 92 THR A C 1
ATOM 710 O O . THR A 1 92 ? -1.349 14.096 -14.160 1.00 87.31 92 THR A O 1
ATOM 713 N N . GLY A 1 93 ? -2.511 14.679 -15.986 1.00 86.19 93 GLY A N 1
ATOM 714 C CA . GLY A 1 93 ? -3.805 14.194 -15.474 1.00 86.19 93 GLY A CA 1
ATOM 715 C C . GLY A 1 93 ? -3.774 12.750 -14.946 1.00 86.19 93 GLY A C 1
ATOM 716 O O . GLY A 1 93 ? -4.344 12.464 -13.897 1.00 86.19 93 GLY A O 1
ATOM 717 N N . GLU A 1 94 ? -3.030 11.851 -15.604 1.00 88.94 94 GLU A N 1
ATOM 718 C CA . GLU A 1 94 ? -2.844 10.473 -15.123 1.00 88.94 94 GLU A CA 1
ATOM 719 C C . GLU A 1 94 ? -2.067 10.414 -13.796 1.00 88.94 94 GLU A C 1
ATOM 721 O O . GLU A 1 94 ? -2.442 9.689 -12.875 1.00 88.94 94 GLU A O 1
ATOM 726 N N . ASN A 1 95 ? -0.993 11.197 -13.682 1.00 89.31 95 ASN A N 1
ATOM 727 C CA . ASN A 1 95 ? -0.157 11.265 -12.485 1.00 89.31 95 ASN A CA 1
ATOM 728 C C . ASN A 1 95 ? -0.927 11.859 -11.297 1.00 89.31 95 ASN A C 1
ATOM 730 O O . ASN A 1 95 ? -0.836 11.337 -10.188 1.00 89.31 95 ASN A O 1
ATOM 734 N N . ALA A 1 96 ? -1.738 12.894 -11.533 1.00 91.25 96 ALA A N 1
ATOM 735 C CA . ALA A 1 96 ? -2.613 13.475 -10.517 1.00 91.25 96 ALA A CA 1
ATOM 736 C C . ALA A 1 96 ? -3.639 12.452 -9.997 1.00 91.25 96 ALA A C 1
ATOM 738 O O . ALA A 1 96 ? -3.845 12.336 -8.788 1.00 91.25 96 ALA A O 1
ATOM 739 N N . LEU A 1 97 ? -4.224 11.648 -10.893 1.00 93.25 97 LEU A N 1
ATOM 740 C CA . LEU A 1 97 ? -5.157 10.592 -10.506 1.00 93.25 97 LEU A CA 1
ATOM 741 C C . LEU A 1 97 ? -4.470 9.499 -9.670 1.00 93.25 97 LEU A C 1
ATOM 743 O O . LEU A 1 97 ? -5.022 9.072 -8.659 1.00 93.25 97 LEU A O 1
ATOM 747 N N . ARG A 1 98 ? -3.243 9.087 -10.023 1.00 92.75 98 ARG A N 1
ATOM 748 C CA . ARG A 1 98 ? -2.451 8.132 -9.218 1.00 92.75 98 ARG A CA 1
ATOM 749 C C . ARG A 1 98 ? -2.217 8.639 -7.800 1.00 92.75 98 ARG A C 1
ATOM 751 O O . ARG A 1 98 ? -2.431 7.894 -6.850 1.00 92.75 98 ARG A O 1
ATOM 758 N N . VAL A 1 99 ? -1.825 9.902 -7.659 1.00 92.62 99 VAL A N 1
ATOM 759 C CA . VAL A 1 99 ? -1.600 10.542 -6.356 1.00 92.62 99 VAL A CA 1
ATOM 760 C C . VAL A 1 99 ? -2.882 10.558 -5.521 1.00 92.62 99 VAL A C 1
ATOM 762 O O . VAL A 1 99 ? -2.856 10.155 -4.358 1.00 92.62 99 VAL A O 1
ATOM 765 N N . GLY A 1 100 ? -4.016 10.942 -6.116 1.00 93.56 100 GLY A N 1
ATOM 766 C CA . GLY A 1 100 ? -5.314 10.918 -5.434 1.00 93.56 100 GLY A CA 1
ATOM 767 C C . GLY A 1 100 ? -5.717 9.514 -4.969 1.00 93.56 100 GLY A C 1
ATOM 768 O O . GLY A 1 100 ? -6.206 9.341 -3.854 1.00 93.56 100 GLY A O 1
ATOM 769 N N . LEU A 1 101 ? -5.442 8.490 -5.781 1.00 95.06 101 LEU A N 1
ATOM 770 C CA . LEU A 1 101 ? -5.696 7.092 -5.426 1.00 95.06 101 LEU A CA 1
ATOM 771 C C . LEU A 1 101 ? -4.782 6.589 -4.299 1.00 95.06 101 LEU A C 1
ATOM 773 O O . LEU A 1 101 ? -5.244 5.841 -3.436 1.00 95.06 101 LEU A O 1
ATOM 777 N N . ILE A 1 102 ? -3.514 7.010 -4.260 1.00 93.88 102 ILE A N 1
ATOM 778 C CA . ILE A 1 102 ? -2.601 6.703 -3.145 1.00 93.88 102 ILE A CA 1
ATOM 779 C C . ILE A 1 102 ? -3.125 7.337 -1.854 1.00 93.88 102 ILE A C 1
ATOM 781 O O . ILE A 1 102 ? -3.202 6.661 -0.829 1.00 93.88 102 ILE A O 1
ATOM 785 N N . PHE A 1 103 ? -3.550 8.600 -1.912 1.00 94.38 103 PHE A N 1
ATOM 786 C CA . PHE A 1 103 ? -4.128 9.302 -0.767 1.00 94.38 103 PHE A CA 1
ATOM 787 C C . PHE A 1 103 ? -5.405 8.617 -0.248 1.00 94.38 103 PHE A C 1
ATOM 789 O O . PHE A 1 103 ? -5.532 8.366 0.951 1.00 94.38 103 PHE A O 1
ATOM 796 N N . LEU A 1 104 ? -6.317 8.221 -1.141 1.00 95.31 104 LEU A N 1
ATOM 797 C CA . LEU A 1 104 ? -7.525 7.479 -0.766 1.00 95.31 104 LEU A CA 1
ATOM 798 C C . LEU A 1 104 ? -7.196 6.115 -0.137 1.00 95.31 104 LEU A C 1
ATOM 800 O O . LEU A 1 104 ? -7.815 5.711 0.846 1.00 95.31 104 LEU A O 1
ATOM 804 N N . SER A 1 105 ? -6.187 5.421 -0.671 1.00 95.00 105 SER A N 1
ATOM 805 C CA . SER A 1 105 ? -5.702 4.149 -0.120 1.00 95.00 105 SER A CA 1
ATOM 806 C C . SER A 1 105 ? -5.134 4.322 1.290 1.00 95.00 105 SER A C 1
ATOM 808 O O . SER A 1 105 ? -5.378 3.485 2.160 1.00 95.00 105 SER A O 1
ATOM 810 N N . ALA A 1 106 ? -4.412 5.422 1.531 1.00 94.31 106 ALA A N 1
ATOM 811 C CA . ALA A 1 106 ? -3.894 5.766 2.849 1.00 94.31 106 ALA A CA 1
ATOM 812 C C . ALA A 1 106 ? -5.042 5.997 3.840 1.00 94.31 106 ALA A C 1
ATOM 814 O O . ALA A 1 106 ? -5.056 5.368 4.897 1.00 94.31 106 ALA A O 1
ATOM 815 N N . LEU A 1 107 ? -6.050 6.797 3.473 1.00 95.25 107 LEU A N 1
ATOM 816 C CA . LEU A 1 107 ? -7.242 7.012 4.304 1.00 95.25 107 LEU A CA 1
ATOM 817 C C . LEU A 1 107 ? -7.962 5.703 4.644 1.00 95.25 107 LEU A C 1
ATOM 819 O O . LEU A 1 107 ? -8.329 5.484 5.797 1.00 95.25 107 LEU A O 1
ATOM 823 N N . LEU A 1 108 ? -8.124 4.806 3.670 1.00 95.56 108 LEU A N 1
ATOM 824 C CA . LEU A 1 108 ? -8.792 3.522 3.884 1.00 95.56 108 LEU A CA 1
ATOM 825 C C . LEU A 1 108 ? -8.006 2.610 4.844 1.00 95.56 108 LEU A C 1
ATOM 827 O O . LEU A 1 108 ? -8.605 1.899 5.656 1.00 95.56 108 LEU A O 1
ATOM 831 N N . SER A 1 109 ? -6.672 2.658 4.787 1.00 94.06 109 SER A N 1
ATOM 832 C CA . SER A 1 109 ? -5.806 1.935 5.724 1.00 94.06 109 SER A CA 1
ATOM 833 C C . SER A 1 109 ? -5.854 2.510 7.143 1.00 94.06 109 SER A C 1
ATOM 835 O O . SER A 1 109 ? -5.946 1.742 8.100 1.00 94.06 109 SER A O 1
ATOM 837 N N . LEU A 1 110 ? -5.889 3.841 7.290 1.00 94.12 110 LEU A N 1
ATOM 838 C CA . LEU A 1 110 ? -6.057 4.496 8.591 1.00 94.12 110 LEU A CA 1
ATOM 839 C C . LEU A 1 110 ? -7.423 4.181 9.186 1.00 94.12 110 LEU A C 1
ATOM 841 O O . LEU A 1 110 ? -7.508 3.829 10.354 1.00 94.12 110 LEU A O 1
ATOM 845 N N . SER A 1 111 ? -8.472 4.215 8.367 1.00 95.31 111 SER A N 1
ATOM 846 C CA . SER A 1 111 ? -9.819 3.826 8.772 1.00 95.31 111 SER A CA 1
ATOM 847 C C . SER A 1 111 ? -9.860 2.415 9.372 1.00 95.31 111 SER A C 1
ATOM 849 O O . SER A 1 111 ? -10.447 2.219 10.435 1.00 95.31 111 SER A O 1
ATOM 851 N N . ALA A 1 112 ? -9.183 1.441 8.751 1.00 94.38 112 ALA A N 1
ATOM 852 C CA . ALA A 1 112 ? -9.106 0.085 9.296 1.00 94.38 112 ALA A CA 1
ATOM 853 C C . ALA A 1 112 ? -8.412 0.054 10.671 1.00 94.38 112 ALA A C 1
ATOM 855 O O . ALA A 1 112 ? -8.865 -0.642 11.577 1.00 94.38 112 ALA A O 1
ATOM 856 N N . LEU A 1 113 ? -7.335 0.824 10.847 1.00 92.56 113 LEU A N 1
ATOM 857 C CA . LEU A 1 113 ? -6.608 0.896 12.117 1.00 92.56 113 LEU A CA 1
ATOM 858 C C . LEU A 1 113 ? -7.396 1.614 13.219 1.00 92.56 113 LEU A C 1
ATOM 860 O O . LEU A 1 113 ? -7.338 1.186 14.368 1.00 92.56 113 LEU A O 1
ATOM 864 N N . ILE A 1 114 ? -8.161 2.653 12.876 1.00 93.88 114 ILE A N 1
ATOM 865 C CA . ILE A 1 114 ? -9.059 3.338 13.817 1.00 93.88 114 ILE A CA 1
ATOM 866 C C . ILE A 1 114 ? -10.122 2.357 14.311 1.00 93.88 114 ILE A C 1
ATOM 868 O O . ILE A 1 114 ? -10.306 2.207 15.516 1.00 93.88 114 ILE A O 1
ATOM 872 N N . TRP A 1 115 ? -10.769 1.614 13.405 1.00 93.62 115 TRP A N 1
ATOM 873 C CA . TRP A 1 115 ? -11.740 0.589 13.797 1.00 93.62 115 TRP A CA 1
ATOM 874 C C . TRP A 1 115 ? -11.129 -0.492 14.689 1.00 93.62 115 TRP A C 1
ATOM 876 O O . TRP A 1 115 ? -11.773 -0.934 15.640 1.00 93.62 115 TRP A O 1
ATOM 886 N N . LEU A 1 116 ? -9.888 -0.899 14.418 1.00 91.50 116 LEU A N 1
ATOM 887 C CA . LEU A 1 116 ? -9.160 -1.830 15.274 1.00 91.50 116 LEU A CA 1
ATOM 888 C C . LEU A 1 116 ? -8.917 -1.242 16.672 1.00 91.50 116 LEU A C 1
ATOM 890 O O . LEU A 1 116 ? -9.185 -1.919 17.664 1.00 91.50 116 LEU A O 1
ATOM 894 N N . GLY A 1 117 ? -8.466 0.012 16.765 1.00 90.31 117 GLY A N 1
ATOM 895 C CA . GLY A 1 117 ? -8.283 0.710 18.041 1.00 90.31 117 GLY A CA 1
ATOM 896 C C . GLY A 1 117 ? -9.585 0.800 18.840 1.00 90.31 117 GLY A C 1
ATOM 897 O O . GLY A 1 117 ? -9.621 0.404 20.006 1.00 90.31 117 GLY A O 1
ATOM 898 N N . LEU A 1 118 ? -10.680 1.182 18.176 1.00 89.88 118 LEU A N 1
ATOM 899 C CA . LEU A 1 118 ? -12.016 1.234 18.773 1.00 89.88 118 LEU A CA 1
ATOM 900 C C . LEU A 1 118 ? -12.506 -0.148 19.233 1.00 89.88 118 LEU A C 1
ATOM 902 O O . LEU A 1 118 ? -13.127 -0.245 20.288 1.00 89.88 118 LEU A O 1
ATOM 906 N N . CYS A 1 119 ? -12.198 -1.235 18.511 1.00 89.31 119 CYS A N 1
ATOM 907 C CA . CYS A 1 119 ? -12.494 -2.599 18.973 1.00 89.31 119 CYS A CA 1
ATOM 908 C C . CYS A 1 119 ? -11.778 -2.919 20.287 1.00 89.31 119 CYS A C 1
ATOM 910 O O . CYS A 1 119 ? -12.390 -3.440 21.222 1.00 89.31 119 CYS A O 1
ATOM 912 N N . CYS A 1 120 ? -10.482 -2.614 20.366 1.00 86.62 120 CYS A N 1
ATOM 913 C CA . CYS A 1 120 ? -9.691 -2.856 21.567 1.00 86.62 120 CYS A CA 1
ATOM 914 C C . CYS A 1 120 ? -10.171 -1.994 22.746 1.00 86.62 120 CYS A C 1
ATOM 916 O O . CYS A 1 120 ? -10.239 -2.492 23.874 1.00 86.62 120 CYS A O 1
ATOM 918 N N . SER A 1 121 ? -10.567 -0.745 22.475 1.00 86.19 121 SER A N 1
ATOM 919 C CA . SER A 1 121 ? -11.181 0.153 23.455 1.00 86.19 121 SER A CA 1
ATOM 920 C C . SER A 1 121 ? -12.541 -0.372 23.929 1.00 86.19 121 SER A C 1
ATOM 922 O O . SER A 1 121 ? -12.814 -0.430 25.120 1.00 86.19 121 SER A O 1
ATOM 924 N N . ALA A 1 122 ? -13.398 -0.860 23.030 1.00 84.81 122 ALA A N 1
ATOM 925 C CA . ALA A 1 122 ? -14.695 -1.414 23.417 1.00 84.81 122 ALA A CA 1
ATOM 926 C C . ALA A 1 122 ? -14.566 -2.679 24.288 1.00 84.81 122 ALA A C 1
ATOM 928 O O . ALA A 1 122 ? -15.366 -2.873 25.211 1.00 84.81 122 ALA A O 1
ATOM 929 N N . LEU A 1 123 ? -13.562 -3.521 24.002 1.00 84.38 123 LEU A N 1
ATOM 930 C CA . LEU A 1 123 ? -13.302 -4.780 24.708 1.00 84.38 123 LEU A CA 1
ATOM 931 C C . LEU A 1 123 ? -12.747 -4.571 26.124 1.00 84.38 123 LEU A C 1
ATOM 933 O O . LEU A 1 123 ? -13.016 -5.371 27.021 1.00 84.38 123 LEU A O 1
ATOM 937 N N . SER A 1 124 ? -11.976 -3.507 26.326 1.00 84.50 124 SER A N 1
ATOM 938 C CA . SER A 1 124 ? -11.251 -3.266 27.571 1.00 84.50 124 SER A CA 1
ATOM 939 C C . SER A 1 124 ? -12.096 -2.475 28.569 1.00 84.50 124 SER A C 1
ATOM 941 O O . SER A 1 124 ? -12.951 -1.673 28.199 1.00 84.50 124 SER A O 1
ATOM 943 N N . ARG A 1 125 ? -11.901 -2.725 29.868 1.00 77.44 125 ARG A N 1
ATOM 944 C CA . ARG A 1 125 ? -12.587 -1.976 30.941 1.00 77.44 125 ARG A CA 1
ATOM 945 C C . ARG A 1 125 ? -11.731 -0.844 31.494 1.00 77.44 125 ARG A C 1
ATOM 947 O O . ARG A 1 125 ? -12.279 0.152 31.950 1.00 77.44 125 ARG A O 1
ATOM 954 N N . GLU A 1 126 ? -10.414 -1.000 31.425 1.00 82.25 126 GLU A N 1
ATOM 955 C CA . GLU A 1 126 ? -9.447 -0.023 31.905 1.00 82.25 126 GLU A CA 1
ATOM 956 C C . GLU A 1 126 ? -8.584 0.500 30.761 1.00 82.25 126 GLU A C 1
ATOM 958 O O . GLU A 1 126 ? -8.122 -0.281 29.923 1.00 82.25 126 GLU A O 1
ATOM 963 N N . THR A 1 127 ? -8.286 1.799 30.780 1.00 84.62 127 THR A N 1
ATOM 964 C CA . THR A 1 127 ? -7.446 2.475 29.778 1.00 84.62 127 THR A CA 1
ATOM 965 C C . THR A 1 127 ? -6.058 1.839 29.655 1.00 84.62 127 THR A C 1
ATOM 967 O O . THR A 1 127 ? -5.568 1.635 28.546 1.00 84.62 127 THR A O 1
ATOM 970 N N . THR A 1 128 ? -5.461 1.397 30.768 1.00 87.69 128 THR A N 1
ATOM 971 C CA . THR A 1 128 ? -4.172 0.683 30.766 1.00 87.69 128 THR A CA 1
ATOM 972 C C . THR A 1 128 ? -4.253 -0.647 30.014 1.00 87.69 128 THR A C 1
ATOM 974 O O . THR A 1 128 ? -3.395 -0.953 29.188 1.00 87.69 128 THR A O 1
ATOM 977 N N . THR A 1 129 ? -5.304 -1.439 30.254 1.00 86.12 129 THR A N 1
ATOM 978 C CA . THR A 1 129 ? -5.501 -2.719 29.553 1.00 86.12 129 THR A CA 1
ATOM 979 C C . THR A 1 129 ? -5.795 -2.515 28.067 1.00 86.12 129 THR A C 1
ATOM 981 O O . THR A 1 129 ? -5.240 -3.234 27.236 1.00 86.12 129 THR A O 1
ATOM 984 N N . ALA A 1 130 ? -6.580 -1.486 27.728 1.00 84.69 130 ALA A N 1
ATOM 985 C CA . ALA A 1 130 ? -6.873 -1.100 26.351 1.00 84.69 130 ALA A CA 1
ATOM 986 C C . ALA A 1 130 ? -5.597 -0.751 25.591 1.00 84.69 130 ALA A C 1
ATOM 988 O O . ALA A 1 130 ? -5.366 -1.274 24.501 1.00 84.69 130 ALA A O 1
ATOM 989 N N . PHE A 1 131 ? -4.740 0.066 26.209 1.00 88.56 131 PHE A N 1
ATOM 990 C CA . PHE A 1 131 ? -3.455 0.449 25.649 1.00 88.56 131 PHE A CA 1
ATOM 991 C C . PHE A 1 131 ? -2.573 -0.773 25.374 1.00 88.56 131 PHE A C 1
ATOM 993 O O . PHE A 1 131 ? -2.068 -0.910 24.265 1.00 88.56 131 PHE A O 1
ATOM 1000 N N . ILE A 1 132 ? -2.430 -1.698 26.332 1.00 90.75 132 ILE A N 1
ATOM 1001 C CA . ILE A 1 132 ? -1.580 -2.890 26.167 1.00 90.75 132 ILE A CA 1
ATOM 1002 C C . ILE A 1 132 ? -2.076 -3.776 25.015 1.00 90.75 132 ILE A C 1
ATOM 1004 O O . ILE A 1 132 ? -1.281 -4.167 24.157 1.00 90.75 132 ILE A O 1
ATOM 1008 N N . PHE A 1 133 ? -3.378 -4.080 24.961 1.00 86.69 133 PHE A N 1
ATOM 1009 C CA . PHE A 1 133 ? -3.941 -4.918 23.896 1.00 86.69 133 PHE A CA 1
ATOM 1010 C C . PHE A 1 133 ? -3.826 -4.261 22.524 1.00 86.69 133 PHE A C 1
ATOM 1012 O O . PHE A 1 133 ? -3.392 -4.900 21.563 1.00 86.69 133 PHE A O 1
ATOM 1019 N N . ALA A 1 134 ? -4.200 -2.988 22.431 1.00 86.12 134 ALA A N 1
ATOM 1020 C CA . ALA A 1 134 ? -4.192 -2.265 21.175 1.00 86.12 134 ALA A CA 1
ATOM 1021 C C . ALA A 1 134 ? -2.753 -2.008 20.686 1.00 86.12 134 ALA A C 1
ATOM 1023 O O . ALA A 1 134 ? -2.479 -2.174 19.497 1.00 86.12 134 ALA A O 1
ATOM 1024 N N . PHE A 1 135 ? -1.808 -1.712 21.588 1.00 90.19 135 PHE A N 1
ATOM 1025 C CA . PHE A 1 135 ? -0.392 -1.571 21.247 1.00 90.19 135 PHE A CA 1
ATOM 1026 C C . PHE A 1 135 ? 0.196 -2.902 20.775 1.00 90.19 135 PHE A C 1
ATOM 1028 O O . PHE A 1 135 ? 0.881 -2.942 19.757 1.00 90.19 135 PHE A O 1
ATOM 1035 N N . GLY A 1 136 ? -0.118 -4.010 21.454 1.00 91.00 136 GLY A N 1
ATOM 1036 C CA . GLY A 1 136 ? 0.296 -5.347 21.027 1.00 91.00 136 GLY A CA 1
ATOM 1037 C C . GLY A 1 136 ? -0.236 -5.707 19.637 1.00 91.00 136 GLY A C 1
ATOM 1038 O O . GLY A 1 136 ? 0.527 -6.156 18.780 1.00 91.00 136 GLY A O 1
ATOM 1039 N N . ALA A 1 137 ? -1.521 -5.449 19.378 1.00 88.56 137 ALA A N 1
ATOM 1040 C CA . ALA A 1 137 ? -2.126 -5.655 18.063 1.00 88.56 137 ALA A CA 1
ATOM 1041 C C . ALA A 1 137 ? -1.475 -4.773 16.985 1.00 88.56 137 ALA A C 1
ATOM 1043 O O . ALA A 1 137 ? -1.169 -5.261 15.895 1.00 88.56 137 ALA A O 1
ATOM 1044 N N . TRP A 1 138 ? -1.203 -3.502 17.297 1.00 92.00 138 TRP A N 1
ATOM 1045 C CA . TRP A 1 138 ? -0.506 -2.581 16.401 1.00 92.00 138 TRP A CA 1
ATOM 1046 C C . TRP A 1 138 ? 0.918 -3.060 16.090 1.00 92.00 138 TRP A C 1
ATOM 1048 O O . TRP A 1 138 ? 1.266 -3.190 14.918 1.00 92.00 138 TRP A O 1
ATOM 1058 N N . VAL A 1 139 ? 1.723 -3.412 17.101 1.00 91.88 139 VAL A N 1
ATOM 1059 C CA . VAL A 1 139 ? 3.092 -3.924 16.903 1.00 91.88 139 VAL A CA 1
ATOM 1060 C C . VAL A 1 139 ? 3.074 -5.163 16.011 1.00 91.88 139 VAL A C 1
ATOM 1062 O O . VAL A 1 139 ? 3.843 -5.236 15.051 1.00 91.88 139 VAL A O 1
ATOM 1065 N N . LEU A 1 140 ? 2.180 -6.116 16.284 1.00 89.75 140 LEU A N 1
ATOM 1066 C CA . LEU A 1 140 ? 2.080 -7.343 15.500 1.00 89.75 140 LEU A CA 1
ATOM 1067 C C . LEU A 1 140 ? 1.709 -7.061 14.041 1.00 89.75 140 LEU A C 1
ATOM 1069 O O . LEU A 1 140 ? 2.386 -7.559 13.146 1.00 89.75 140 LEU A O 1
ATOM 1073 N N . LEU A 1 141 ? 0.680 -6.249 13.792 1.00 85.44 141 LEU A N 1
ATOM 1074 C CA . LEU A 1 141 ? 0.141 -6.020 12.446 1.00 85.44 141 LEU A CA 1
ATOM 1075 C C . LEU A 1 141 ? 0.940 -5.019 11.606 1.00 85.44 141 LEU A C 1
ATOM 1077 O O . LEU A 1 141 ? 0.945 -5.125 10.377 1.00 85.44 141 LEU A O 1
ATOM 1081 N N . VAL A 1 142 ? 1.575 -4.039 12.245 1.00 86.94 142 VAL A N 1
ATOM 1082 C CA . VAL A 1 142 ? 2.226 -2.912 11.566 1.00 86.94 142 VAL A CA 1
ATOM 1083 C C . VAL A 1 142 ? 3.739 -3.062 11.548 1.00 86.94 142 VAL A C 1
ATOM 1085 O O . VAL A 1 142 ? 4.346 -2.880 10.498 1.00 86.94 142 VAL A O 1
ATOM 1088 N N . ALA A 1 143 ? 4.363 -3.393 12.679 1.00 84.38 143 ALA A N 1
ATOM 1089 C CA . ALA A 1 143 ? 5.822 -3.431 12.777 1.00 84.38 143 ALA A CA 1
ATOM 1090 C C . ALA A 1 143 ? 6.387 -4.823 12.458 1.00 84.38 143 ALA A C 1
ATOM 1092 O O . A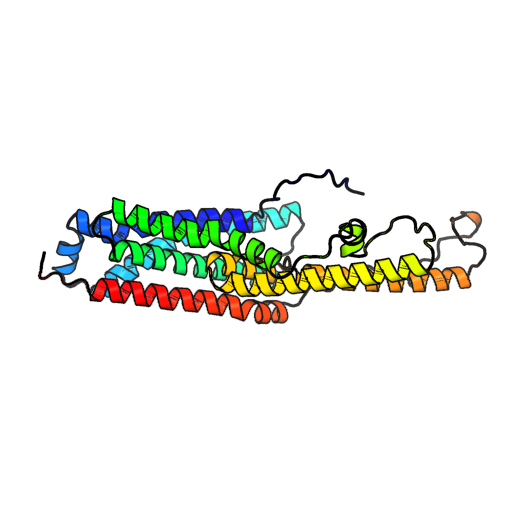LA A 1 143 ? 7.358 -4.966 11.712 1.00 84.38 143 ALA A O 1
ATOM 1093 N N . VAL A 1 144 ? 5.772 -5.865 13.013 1.00 86.88 144 VAL A N 1
ATOM 1094 C CA . VAL A 1 144 ? 6.271 -7.239 12.909 1.00 86.88 144 VAL A CA 1
ATOM 1095 C C . VAL A 1 144 ? 5.827 -7.877 11.594 1.00 86.88 144 VAL A C 1
ATOM 1097 O O . VAL A 1 144 ? 6.659 -8.428 10.873 1.00 86.88 144 VAL A O 1
ATOM 1100 N N . TYR A 1 145 ? 4.548 -7.750 11.230 1.00 88.00 145 TYR A N 1
ATOM 1101 C CA . TYR A 1 145 ? 3.976 -8.421 10.062 1.00 88.00 145 TYR A CA 1
ATOM 1102 C C . TYR A 1 145 ? 4.730 -8.164 8.742 1.00 88.00 145 TYR A C 1
ATOM 1104 O O . TYR A 1 145 ? 5.087 -9.146 8.090 1.00 88.00 145 TYR A O 1
ATOM 1112 N N . PRO A 1 146 ? 5.069 -6.917 8.339 1.00 81.19 146 PRO A N 1
ATOM 1113 C CA . PRO A 1 146 ? 5.769 -6.690 7.071 1.00 81.19 146 PRO A CA 1
ATOM 1114 C C . PRO A 1 146 ? 7.118 -7.415 7.009 1.00 81.19 146 PRO A C 1
ATOM 1116 O O . PRO A 1 146 ? 7.466 -8.006 5.989 1.00 81.19 146 PRO A O 1
ATOM 1119 N N . ASN A 1 147 ? 7.848 -7.444 8.125 1.00 83.75 147 ASN A N 1
ATOM 1120 C CA . ASN A 1 147 ? 9.133 -8.131 8.216 1.00 83.75 147 ASN A CA 1
ATOM 1121 C C . ASN A 1 147 ? 8.965 -9.659 8.201 1.00 83.75 147 ASN A C 1
ATOM 1123 O O . ASN A 1 147 ? 9.735 -10.357 7.538 1.00 83.75 147 ASN A O 1
ATOM 1127 N N . LEU A 1 148 ? 7.922 -10.178 8.860 1.00 83.75 148 LEU A N 1
ATOM 1128 C CA . LEU A 1 148 ? 7.588 -11.603 8.825 1.00 83.75 148 LEU A CA 1
ATOM 1129 C C . LEU A 1 148 ? 7.260 -12.079 7.410 1.00 83.75 148 LEU A C 1
ATOM 1131 O O . LEU A 1 148 ? 7.712 -13.154 7.025 1.00 83.75 148 LEU A O 1
ATOM 1135 N N . THR A 1 149 ? 6.520 -11.293 6.619 1.00 78.62 149 THR A N 1
ATOM 1136 C CA . THR A 1 149 ? 6.158 -11.698 5.247 1.00 78.62 149 THR A CA 1
ATOM 1137 C C . THR A 1 149 ? 7.384 -11.946 4.371 1.00 78.62 149 THR A C 1
ATOM 1139 O O . THR A 1 149 ? 7.456 -12.967 3.683 1.00 78.62 149 THR A O 1
ATOM 1142 N N . LEU A 1 150 ? 8.393 -11.073 4.462 1.00 76.50 150 LEU A N 1
ATOM 1143 C CA . LEU A 1 150 ? 9.641 -11.225 3.723 1.00 76.50 150 LEU A CA 1
ATOM 1144 C C . LEU A 1 150 ? 10.432 -12.445 4.204 1.00 76.50 150 LEU A C 1
ATOM 1146 O O . LEU A 1 150 ? 10.949 -13.200 3.380 1.00 76.50 150 LEU A O 1
ATOM 1150 N N . TRP A 1 151 ? 10.506 -12.649 5.519 1.00 81.38 151 TRP A N 1
ATOM 1151 C CA . TRP A 1 151 ? 11.207 -13.786 6.112 1.00 81.38 151 TRP A CA 1
ATOM 1152 C C . TRP A 1 151 ? 10.572 -15.125 5.709 1.00 81.38 151 TRP A C 1
ATOM 1154 O O . TRP A 1 151 ? 11.269 -16.024 5.238 1.00 81.38 151 TRP A O 1
ATOM 1164 N N . ILE A 1 152 ? 9.240 -15.229 5.783 1.00 82.88 152 ILE A N 1
ATOM 1165 C CA . ILE A 1 152 ? 8.482 -16.403 5.323 1.00 82.88 152 ILE A CA 1
ATOM 1166 C C . ILE A 1 152 ? 8.734 -16.644 3.830 1.00 82.88 152 ILE A C 1
ATOM 1168 O O . ILE A 1 152 ? 8.949 -17.784 3.413 1.00 82.88 152 ILE A O 1
ATOM 1172 N N . ALA A 1 153 ? 8.759 -15.579 3.023 1.00 76.94 153 ALA A N 1
ATOM 1173 C CA . ALA A 1 153 ? 8.992 -15.704 1.592 1.00 76.94 153 ALA A CA 1
ATOM 1174 C C . ALA A 1 153 ? 10.406 -16.207 1.258 1.00 76.94 153 ALA A C 1
ATOM 1176 O O . ALA A 1 153 ? 10.562 -17.053 0.378 1.00 76.94 153 ALA A O 1
ATOM 1177 N N . GLN A 1 154 ? 11.425 -15.722 1.975 1.00 78.38 154 GLN A N 1
ATOM 1178 C CA . GLN A 1 154 ? 12.814 -16.176 1.835 1.00 78.38 154 GLN A CA 1
ATOM 1179 C C . GLN A 1 154 ? 12.979 -17.644 2.220 1.00 78.38 154 GLN A C 1
ATOM 1181 O O . GLN A 1 154 ? 13.690 -18.383 1.542 1.00 78.38 154 GLN A O 1
ATOM 1186 N N . TRP A 1 155 ? 12.315 -18.061 3.298 1.00 81.25 155 TRP A N 1
ATOM 1187 C CA . TRP A 1 155 ? 12.395 -19.429 3.789 1.00 81.25 155 TRP A CA 1
ATOM 1188 C C . TRP A 1 155 ? 11.764 -20.433 2.818 1.00 81.25 155 TRP A C 1
ATOM 1190 O O . TRP A 1 155 ? 12.344 -21.485 2.563 1.00 81.25 155 TRP A O 1
ATOM 1200 N N . GLN A 1 156 ? 10.612 -20.100 2.224 1.00 80.00 156 GLN A N 1
ATOM 1201 C CA . GLN A 1 156 ? 9.938 -20.991 1.273 1.00 80.00 156 GLN A CA 1
ATOM 1202 C C . GLN A 1 156 ? 10.601 -21.026 -0.109 1.00 80.00 156 GLN A C 1
ATOM 1204 O O . GLN A 1 156 ? 10.572 -22.057 -0.780 1.00 80.00 156 GLN A O 1
ATOM 1209 N N . ARG A 1 157 ? 11.156 -19.899 -0.572 1.00 72.56 157 ARG A N 1
ATOM 1210 C CA . ARG A 1 157 ? 11.770 -19.773 -1.901 1.00 72.56 157 ARG A CA 1
ATOM 1211 C C . ARG A 1 157 ? 13.180 -19.193 -1.783 1.00 72.56 157 ARG A C 1
ATOM 1213 O O . ARG A 1 157 ? 13.372 -18.004 -2.050 1.00 72.56 157 ARG A O 1
ATOM 1220 N N . PRO A 1 158 ? 14.174 -20.013 -1.393 1.00 71.44 158 PRO A N 1
ATOM 1221 C CA . PRO A 1 158 ? 15.554 -19.563 -1.328 1.00 71.44 158 PRO A CA 1
ATOM 1222 C C . PRO A 1 158 ? 16.063 -19.228 -2.733 1.00 71.44 158 PRO A C 1
ATOM 1224 O O . PRO A 1 158 ? 15.924 -20.011 -3.674 1.00 71.44 158 PRO A O 1
ATOM 1227 N N . VAL A 1 159 ? 16.662 -18.047 -2.883 1.00 65.88 159 VAL A N 1
ATOM 1228 C CA . VAL A 1 159 ? 17.280 -17.629 -4.145 1.00 65.88 159 VAL A CA 1
ATOM 1229 C C . VAL A 1 159 ? 18.664 -18.287 -4.248 1.00 65.88 159 VAL A C 1
ATOM 1231 O O . VAL A 1 159 ? 19.458 -18.136 -3.316 1.00 65.88 159 VAL A O 1
ATOM 1234 N N . PRO A 1 160 ? 18.983 -19.007 -5.342 1.00 63.53 160 PRO A N 1
ATOM 1235 C CA . PRO A 1 160 ? 20.260 -19.703 -5.485 1.00 63.53 160 PRO A CA 1
ATOM 1236 C C . PRO A 1 160 ? 21.443 -18.723 -5.418 1.00 63.53 160 PRO A C 1
ATOM 1238 O O . PRO A 1 160 ? 21.480 -17.702 -6.108 1.00 63.53 160 PRO A O 1
ATOM 1241 N N . VAL A 1 161 ? 22.410 -19.032 -4.548 1.00 56.06 161 VAL A N 1
ATOM 1242 C CA . VAL A 1 161 ? 23.483 -18.121 -4.112 1.00 56.06 161 VAL A CA 1
ATOM 1243 C C . VAL A 1 161 ? 24.717 -18.205 -5.014 1.00 56.06 161 VAL A C 1
ATOM 1245 O O . VAL A 1 161 ? 25.830 -18.440 -4.555 1.00 56.06 161 VAL A O 1
ATOM 1248 N N . THR A 1 162 ? 24.565 -18.009 -6.320 1.00 58.53 162 THR A N 1
ATOM 1249 C CA . THR A 1 162 ? 25.728 -17.759 -7.188 1.00 58.53 162 THR A CA 1
ATOM 1250 C C . THR A 1 162 ? 26.083 -16.275 -7.107 1.00 58.53 162 THR A C 1
ATOM 1252 O O . THR A 1 162 ? 25.320 -15.437 -7.583 1.00 58.53 162 THR A O 1
ATOM 1255 N N . ARG A 1 163 ? 27.227 -15.929 -6.488 1.00 54.12 163 ARG A N 1
ATOM 1256 C CA . ARG A 1 163 ? 27.683 -14.532 -6.273 1.00 54.12 163 ARG A CA 1
ATOM 1257 C C . ARG A 1 163 ? 27.678 -13.691 -7.558 1.00 54.12 163 ARG A C 1
ATOM 1259 O O . ARG A 1 163 ? 27.352 -12.511 -7.510 1.00 54.12 163 ARG A O 1
ATOM 1266 N N . GLU A 1 164 ? 27.960 -14.314 -8.699 1.00 53.66 164 GLU A N 1
ATOM 1267 C CA . GLU A 1 164 ? 27.955 -13.677 -10.024 1.00 53.66 164 GLU A CA 1
ATOM 1268 C C . GLU A 1 164 ? 26.549 -13.512 -10.625 1.00 53.66 164 GLU A C 1
ATOM 1270 O O . GLU A 1 164 ? 26.297 -12.555 -11.355 1.00 53.66 164 GLU A O 1
ATOM 1275 N N . ALA A 1 165 ? 25.608 -14.406 -10.299 1.00 50.88 165 ALA A N 1
ATOM 1276 C CA . ALA A 1 165 ? 24.208 -14.282 -10.715 1.00 50.88 165 ALA A CA 1
ATOM 1277 C C . ALA A 1 165 ? 23.410 -13.329 -9.812 1.00 50.88 165 ALA A C 1
ATOM 1279 O O . ALA A 1 165 ? 22.377 -12.821 -10.234 1.00 50.88 165 ALA A O 1
ATOM 1280 N N . LEU A 1 166 ? 23.875 -13.101 -8.575 1.00 54.53 166 LEU A N 1
ATOM 1281 C CA . LEU A 1 166 ? 23.251 -12.231 -7.575 1.00 54.53 166 LEU A CA 1
ATOM 1282 C C . LEU A 1 166 ? 23.759 -10.784 -7.585 1.00 54.53 166 LEU A C 1
ATOM 1284 O O . LEU A 1 166 ? 23.146 -9.946 -6.916 1.00 54.53 166 LEU A O 1
ATOM 1288 N N . SER A 1 167 ? 24.830 -10.470 -8.321 1.00 59.97 167 SER A N 1
ATOM 1289 C CA . SER A 1 167 ? 25.252 -9.078 -8.508 1.00 59.97 167 SER A CA 1
ATOM 1290 C C . SER A 1 167 ? 24.103 -8.280 -9.137 1.00 59.97 167 SER A C 1
ATOM 1292 O O . SER A 1 167 ? 23.373 -8.800 -9.979 1.00 59.97 167 SER A O 1
ATOM 1294 N N . SER A 1 168 ? 23.887 -7.025 -8.727 1.00 52.06 168 SER A N 1
ATOM 1295 C CA . SER A 1 168 ? 22.832 -6.177 -9.315 1.00 52.06 168 SER A CA 1
ATOM 1296 C C . SER A 1 168 ? 22.974 -6.090 -10.841 1.00 52.06 168 SER A C 1
ATOM 1298 O O . SER A 1 168 ? 21.983 -6.147 -11.565 1.00 52.06 168 SER A O 1
ATOM 1300 N N . GLU A 1 169 ? 24.215 -6.070 -11.325 1.00 55.72 169 GLU A N 1
ATOM 1301 C CA . GLU A 1 169 ? 24.577 -6.128 -12.741 1.00 55.72 169 GLU A CA 1
ATOM 1302 C C . GLU A 1 169 ? 24.169 -7.454 -13.414 1.00 55.72 169 GLU A C 1
ATOM 1304 O O . GLU A 1 169 ? 23.658 -7.437 -14.534 1.00 55.72 169 GLU A O 1
ATOM 1309 N N . GLY A 1 170 ? 24.325 -8.595 -12.731 1.00 53.72 170 GLY A N 1
ATOM 1310 C CA . GLY A 1 170 ? 23.977 -9.932 -13.226 1.00 53.72 170 GLY A CA 1
ATOM 1311 C C . GLY A 1 170 ? 22.485 -10.275 -13.141 1.00 53.72 170 GLY A C 1
ATOM 1312 O O . GLY A 1 170 ? 21.945 -10.859 -14.079 1.00 53.72 170 GLY A O 1
ATOM 1313 N N . VAL A 1 171 ? 21.799 -9.868 -12.067 1.00 51.88 171 VAL A N 1
ATOM 1314 C CA . VAL A 1 171 ? 20.350 -10.078 -11.859 1.00 51.88 171 VAL A CA 1
ATOM 1315 C C . VAL A 1 171 ? 19.542 -9.263 -12.865 1.00 51.88 171 VAL A C 1
ATOM 1317 O O . VAL A 1 171 ? 18.570 -9.750 -13.446 1.00 51.88 171 VAL A O 1
ATOM 1320 N N . PHE A 1 172 ? 19.936 -8.007 -13.073 1.00 54.12 172 PHE A N 1
ATOM 1321 C CA . PHE A 1 172 ? 19.227 -7.100 -13.967 1.00 54.12 172 PHE A CA 1
ATOM 1322 C C . PHE A 1 172 ? 19.771 -7.158 -15.401 1.00 54.12 172 PHE A C 1
ATOM 1324 O O . PHE A 1 172 ? 19.045 -6.835 -16.339 1.00 54.12 172 PHE A O 1
ATOM 1331 N N . GLY A 1 173 ? 20.961 -7.725 -15.619 1.00 52.75 173 GLY A N 1
ATOM 1332 C CA . GLY A 1 173 ? 21.515 -7.964 -16.956 1.00 52.75 173 GLY A CA 1
ATOM 1333 C C . GLY A 1 173 ? 21.865 -6.675 -17.701 1.00 52.75 173 GLY A C 1
ATOM 1334 O O . GLY A 1 173 ? 21.883 -6.673 -18.925 1.00 52.75 173 GLY A O 1
ATOM 1335 N N . LEU A 1 174 ? 22.099 -5.586 -16.964 1.00 55.56 174 LEU A N 1
ATOM 1336 C CA . LEU A 1 174 ? 22.463 -4.263 -17.490 1.00 55.56 174 LEU A CA 1
ATOM 1337 C C . LEU A 1 174 ? 23.980 -4.025 -17.442 1.00 55.56 174 LEU A C 1
ATOM 1339 O O . LEU A 1 174 ? 24.434 -2.884 -17.449 1.00 55.56 174 LEU A O 1
ATOM 1343 N N . ALA A 1 175 ? 24.765 -5.098 -17.334 1.00 53.94 175 ALA A N 1
ATOM 1344 C CA . ALA A 1 175 ? 26.215 -5.029 -17.308 1.00 53.94 175 ALA A CA 1
ATOM 1345 C C . ALA A 1 175 ? 26.739 -4.443 -18.633 1.00 53.94 175 ALA A C 1
ATOM 1347 O O . ALA A 1 175 ? 26.778 -5.124 -19.656 1.00 53.94 175 ALA A O 1
ATOM 1348 N N . LEU A 1 176 ? 27.142 -3.172 -18.584 1.00 51.28 176 LEU A N 1
ATOM 1349 C CA . LEU A 1 176 ? 27.971 -2.499 -19.591 1.00 51.28 176 LEU A CA 1
ATOM 1350 C C . LEU A 1 176 ? 29.466 -2.828 -19.410 1.00 51.28 176 LEU A C 1
ATOM 1352 O O . LEU A 1 176 ? 30.308 -2.195 -20.038 1.00 51.28 176 LEU A O 1
ATOM 1356 N N . SER A 1 177 ? 29.815 -3.740 -18.495 1.00 48.00 177 SER A N 1
ATOM 1357 C CA . SER A 1 177 ? 31.203 -4.092 -18.211 1.00 48.00 177 SER A CA 1
ATOM 1358 C C . SER A 1 177 ? 31.849 -4.800 -19.398 1.00 48.00 177 SER A C 1
ATOM 1360 O O . SER A 1 177 ? 31.198 -5.586 -20.091 1.00 48.00 177 SER A O 1
ATOM 1362 N N . ASP A 1 178 ? 33.134 -4.483 -19.610 1.00 48.12 178 ASP A N 1
ATOM 1363 C CA . ASP A 1 178 ? 34.003 -5.088 -20.617 1.00 48.12 178 ASP A CA 1
ATOM 1364 C C . ASP A 1 178 ? 33.776 -6.595 -20.643 1.00 48.12 178 ASP A C 1
ATOM 1366 O O . ASP A 1 178 ? 34.051 -7.310 -19.673 1.00 48.12 178 ASP A O 1
ATOM 1370 N N . ARG A 1 179 ? 33.219 -7.066 -21.762 1.00 52.00 179 ARG A N 1
ATOM 1371 C CA . ARG A 1 179 ? 33.097 -8.488 -22.050 1.00 52.00 179 ARG A CA 1
ATOM 1372 C C . ARG A 1 179 ? 34.505 -9.032 -22.213 1.00 52.00 179 ARG A C 1
ATOM 1374 O O . ARG A 1 179 ? 35.048 -9.059 -23.309 1.00 52.00 179 ARG A O 1
ATOM 1381 N N . GLN A 1 180 ? 35.087 -9.493 -21.119 1.00 53.56 180 GLN A N 1
ATOM 1382 C CA . GLN A 1 180 ? 36.121 -10.503 -21.209 1.00 53.56 180 GLN A CA 1
ATOM 1383 C C . GLN A 1 180 ? 35.460 -11.711 -21.890 1.00 53.56 180 GLN A C 1
ATOM 1385 O O . GLN A 1 180 ? 34.406 -12.157 -21.432 1.00 53.56 180 GLN A O 1
ATOM 1390 N N . GLU A 1 181 ? 35.998 -12.164 -23.026 1.00 55.06 181 GLU A N 1
ATOM 1391 C CA . GLU A 1 181 ? 35.482 -13.313 -23.780 1.00 55.06 181 GLU A CA 1
ATOM 1392 C C . GLU A 1 181 ? 35.561 -14.569 -22.902 1.00 55.06 181 GLU A C 1
ATOM 1394 O O . GLU A 1 181 ? 36.563 -15.280 -22.851 1.00 55.06 181 GLU A O 1
ATOM 1399 N N . LEU A 1 182 ? 34.506 -14.800 -22.123 1.00 62.44 182 LEU A N 1
ATOM 1400 C CA . LEU A 1 182 ? 34.340 -16.004 -21.329 1.00 62.44 182 LEU A CA 1
ATOM 1401 C C . LEU A 1 182 ? 34.116 -17.185 -22.286 1.00 62.44 182 LEU A C 1
ATOM 1403 O O . LEU A 1 182 ? 33.451 -17.018 -23.312 1.00 62.44 182 LEU A O 1
ATOM 1407 N N . PRO A 1 183 ? 34.615 -18.391 -21.960 1.00 71.75 183 PRO A N 1
ATOM 1408 C CA . PRO A 1 183 ? 34.308 -19.582 -22.739 1.00 71.75 183 PRO A CA 1
ATOM 1409 C C . PRO A 1 183 ? 32.790 -19.745 -22.917 1.00 71.75 183 PRO A C 1
ATOM 1411 O O . PRO A 1 183 ? 32.013 -19.527 -21.985 1.00 71.75 183 PRO A O 1
ATOM 1414 N N . HIS A 1 184 ? 32.363 -20.154 -24.113 1.00 70.81 184 HIS A N 1
ATOM 1415 C CA . HIS A 1 184 ? 30.946 -20.207 -24.498 1.00 70.81 184 HIS A CA 1
ATOM 1416 C C . HIS A 1 184 ? 30.088 -21.104 -23.578 1.00 70.81 184 HIS A C 1
ATOM 1418 O O . HIS A 1 184 ? 28.885 -20.896 -23.425 1.00 70.81 184 HIS A O 1
ATOM 1424 N N . GLU A 1 185 ? 30.704 -22.099 -22.936 1.00 74.94 185 GLU A N 1
ATOM 1425 C CA . GLU A 1 185 ? 30.061 -22.963 -21.940 1.00 74.94 185 GLU A CA 1
ATOM 1426 C C . GLU A 1 185 ? 29.773 -22.210 -20.629 1.00 74.94 185 GLU A C 1
ATOM 1428 O O . GLU A 1 185 ? 28.658 -22.272 -20.106 1.00 74.94 185 GLU A O 1
ATOM 1433 N N . THR A 1 186 ? 30.726 -21.405 -20.154 1.00 70.69 186 THR A N 1
ATOM 1434 C CA . THR A 1 186 ? 30.592 -20.565 -18.957 1.00 70.69 186 THR A CA 1
ATOM 1435 C C . THR A 1 186 ? 29.531 -19.483 -19.148 1.00 70.69 186 THR A C 1
ATOM 1437 O O . THR A 1 186 ? 28.751 -19.215 -18.237 1.00 70.69 186 THR A O 1
ATOM 1440 N N . GLU A 1 187 ? 29.445 -18.897 -20.346 1.00 69.81 187 GLU A N 1
ATOM 1441 C CA . GLU A 1 187 ? 28.410 -17.916 -20.694 1.00 69.81 187 GLU A CA 1
ATOM 1442 C C . GLU A 1 187 ? 27.001 -18.529 -20.629 1.00 69.81 187 GLU A C 1
ATOM 1444 O O . GLU A 1 187 ? 26.094 -17.945 -20.026 1.00 69.81 187 GLU A O 1
ATOM 1449 N N . LYS A 1 188 ? 26.821 -19.739 -21.179 1.00 74.75 188 LYS A N 1
ATOM 1450 C CA . LYS A 1 188 ? 25.547 -20.474 -21.120 1.00 74.75 188 LYS A CA 1
ATOM 1451 C C . LYS A 1 188 ? 25.165 -20.845 -19.689 1.00 74.75 188 LYS A C 1
ATOM 1453 O O . LYS A 1 188 ? 24.018 -20.626 -19.300 1.00 74.75 188 LYS A O 1
ATOM 1458 N N . MET A 1 189 ? 26.112 -21.351 -18.898 1.00 73.44 189 MET A N 1
ATOM 1459 C CA . MET A 1 189 ? 25.877 -21.674 -17.486 1.00 73.44 189 MET A CA 1
ATOM 1460 C C . MET A 1 189 ? 25.485 -20.431 -16.677 1.00 73.44 189 MET A C 1
ATOM 1462 O O . MET A 1 189 ? 24.536 -20.474 -15.893 1.00 73.44 189 MET A O 1
ATOM 1466 N N . LEU A 1 190 ? 26.161 -19.301 -16.898 1.00 72.75 190 LEU A N 1
ATOM 1467 C CA . LEU A 1 190 ? 25.864 -18.041 -16.219 1.00 72.75 190 LEU A CA 1
ATOM 1468 C C . LEU A 1 190 ? 24.494 -17.481 -16.632 1.00 72.75 190 LEU A C 1
ATOM 1470 O O . LEU A 1 190 ? 23.752 -16.982 -15.786 1.00 72.75 190 LEU A O 1
ATOM 1474 N N . ALA A 1 191 ? 24.133 -17.581 -17.914 1.00 71.81 191 ALA A N 1
ATOM 1475 C CA . ALA A 1 191 ? 22.817 -17.185 -18.412 1.00 71.81 191 ALA A CA 1
ATOM 1476 C C . ALA A 1 191 ? 21.693 -18.013 -17.766 1.00 71.81 191 ALA A C 1
ATOM 1478 O O . ALA A 1 191 ? 20.725 -17.438 -17.266 1.00 71.81 191 ALA A O 1
ATOM 1479 N N . GLN A 1 192 ? 21.862 -19.337 -17.685 1.00 76.56 192 GLN A N 1
ATOM 1480 C CA . GLN A 1 192 ? 20.915 -20.227 -17.007 1.00 76.56 192 GLN A CA 1
ATOM 1481 C C . GLN A 1 192 ? 20.812 -19.923 -15.506 1.00 76.56 192 GLN A C 1
ATOM 1483 O O . GLN A 1 192 ? 19.709 -19.822 -14.970 1.00 76.56 192 GLN A O 1
ATOM 1488 N N . ALA A 1 193 ? 21.940 -19.705 -14.824 1.00 75.56 193 ALA A N 1
ATOM 1489 C CA . ALA A 1 193 ? 21.955 -19.347 -13.406 1.00 75.56 193 ALA A CA 1
ATOM 1490 C C . ALA A 1 193 ? 21.250 -18.004 -13.134 1.00 75.56 193 ALA A C 1
ATOM 1492 O O . ALA A 1 193 ? 20.506 -17.874 -12.160 1.00 75.56 193 ALA A O 1
ATOM 1493 N N . ARG A 1 194 ? 21.432 -17.004 -14.010 1.00 72.50 194 ARG A N 1
ATOM 1494 C CA . ARG A 1 194 ? 20.735 -15.707 -13.934 1.00 72.50 194 ARG A CA 1
ATOM 1495 C C . ARG A 1 194 ? 19.230 -15.858 -14.118 1.00 72.50 194 ARG A C 1
ATOM 1497 O O . ARG A 1 194 ? 18.466 -15.247 -13.375 1.00 72.50 194 ARG A O 1
ATOM 1504 N N . GLU A 1 195 ? 18.801 -16.669 -15.079 1.00 73.81 195 GLU A N 1
ATOM 1505 C CA . GLU A 1 195 ? 17.383 -16.933 -15.322 1.00 73.81 195 GLU A CA 1
ATOM 1506 C C . GLU A 1 195 ? 16.731 -17.651 -14.133 1.00 73.81 195 GLU A C 1
ATOM 1508 O O . GLU A 1 195 ? 15.674 -17.234 -13.658 1.00 73.81 195 GLU A O 1
ATOM 1513 N N . GLN A 1 196 ? 17.400 -18.663 -13.575 1.00 77.81 196 GLN A N 1
ATOM 1514 C CA . GLN A 1 196 ? 16.948 -19.351 -12.365 1.00 77.81 196 GLN A CA 1
ATOM 1515 C C . GLN A 1 196 ? 16.860 -18.401 -11.163 1.00 77.81 196 GLN A C 1
ATOM 1517 O O . GLN A 1 196 ? 15.856 -18.407 -10.448 1.00 77.81 196 GLN A O 1
ATOM 1522 N N . ALA A 1 197 ? 17.864 -17.543 -10.959 1.00 74.06 197 ALA A N 1
ATOM 1523 C CA . ALA A 1 197 ? 17.859 -16.551 -9.887 1.00 74.06 197 ALA A CA 1
ATOM 1524 C C . ALA A 1 197 ? 16.739 -15.512 -10.060 1.00 74.06 197 ALA A C 1
ATOM 1526 O O . ALA A 1 197 ? 16.079 -15.147 -9.084 1.00 74.06 197 ALA A O 1
ATOM 1527 N N . LEU A 1 198 ? 16.487 -15.054 -11.291 1.00 72.56 198 LEU A N 1
ATOM 1528 C CA . LEU A 1 198 ? 15.389 -14.140 -11.602 1.00 72.56 198 LEU A CA 1
ATOM 1529 C C . LEU A 1 198 ? 14.033 -14.795 -11.324 1.00 72.56 198 LEU A C 1
ATOM 1531 O O . LEU A 1 198 ? 13.206 -14.208 -10.627 1.00 72.56 198 LEU A O 1
ATOM 1535 N N . ASN A 1 199 ? 13.821 -16.021 -11.807 1.00 79.56 199 ASN A N 1
ATOM 1536 C CA . ASN A 1 199 ? 12.587 -16.769 -11.581 1.00 79.56 199 ASN A CA 1
ATOM 1537 C C . ASN A 1 199 ? 12.353 -17.021 -10.087 1.00 79.56 199 ASN A C 1
ATOM 1539 O O . ASN A 1 199 ? 11.245 -16.796 -9.607 1.00 79.56 199 ASN A O 1
ATOM 1543 N N . ALA A 1 200 ? 13.392 -17.387 -9.328 1.00 78.81 200 ALA A N 1
ATOM 1544 C CA . ALA A 1 200 ? 13.307 -17.546 -7.877 1.00 78.81 200 ALA A CA 1
ATOM 1545 C C . ALA A 1 200 ? 12.933 -16.232 -7.166 1.00 78.81 200 ALA A C 1
ATOM 1547 O O . ALA A 1 200 ? 12.051 -16.232 -6.307 1.00 78.81 200 ALA A O 1
ATOM 1548 N N . LYS A 1 201 ? 13.526 -15.094 -7.559 1.00 76.38 201 LYS A N 1
ATOM 1549 C CA . LYS A 1 201 ? 13.181 -13.771 -7.006 1.00 76.38 201 LYS A CA 1
ATOM 1550 C C . LYS A 1 201 ? 11.748 -13.349 -7.325 1.00 76.38 201 LYS A C 1
ATOM 1552 O O . LYS A 1 201 ? 11.062 -12.822 -6.453 1.00 76.38 201 LYS A O 1
ATOM 1557 N N . LEU A 1 202 ? 11.271 -13.591 -8.546 1.00 76.19 202 LEU A N 1
ATOM 1558 C CA . LEU A 1 202 ? 9.879 -13.320 -8.923 1.00 76.19 202 LEU A CA 1
ATOM 1559 C C . LEU A 1 202 ? 8.912 -14.198 -8.127 1.00 76.19 202 LEU A C 1
ATOM 1561 O O . LEU A 1 202 ? 7.910 -13.717 -7.603 1.00 76.19 202 LEU A O 1
ATOM 1565 N N . ALA A 1 203 ? 9.251 -15.475 -7.993 1.00 78.69 203 ALA A N 1
ATOM 1566 C CA . ALA A 1 203 ? 8.496 -16.452 -7.237 1.00 78.69 203 ALA A CA 1
ATOM 1567 C C . ALA A 1 203 ? 8.412 -16.061 -5.745 1.00 78.69 203 ALA A C 1
ATOM 1569 O O . ALA A 1 203 ? 7.346 -16.179 -5.136 1.00 78.69 203 ALA A O 1
ATOM 1570 N N . GLN A 1 204 ? 9.502 -15.560 -5.165 1.00 78.69 204 GLN A N 1
ATOM 1571 C CA . GLN A 1 204 ? 9.533 -14.999 -3.815 1.00 78.69 204 GLN A CA 1
ATOM 1572 C C . GLN A 1 204 ? 8.682 -13.721 -3.704 1.00 78.69 204 GLN A C 1
ATOM 1574 O O . GLN A 1 204 ? 7.930 -13.561 -2.743 1.00 78.69 204 GLN A O 1
ATOM 1579 N N . GLY A 1 205 ? 8.764 -12.833 -4.700 1.00 76.75 205 GLY A N 1
ATOM 1580 C CA . GLY A 1 205 ? 7.975 -11.603 -4.772 1.00 76.75 205 GLY A CA 1
ATOM 1581 C C . GLY A 1 205 ? 6.469 -11.865 -4.787 1.00 76.75 205 GLY A C 1
ATOM 1582 O O . GLY A 1 205 ? 5.750 -11.280 -3.989 1.00 76.75 205 GLY A O 1
ATOM 1583 N N . GLN A 1 206 ? 6.001 -12.813 -5.603 1.00 79.31 206 GLN A N 1
ATOM 1584 C CA . GLN A 1 206 ? 4.581 -13.192 -5.678 1.00 79.31 206 GLN A CA 1
ATOM 1585 C C . GLN A 1 206 ? 4.030 -13.723 -4.347 1.00 79.31 206 GLN A C 1
ATOM 1587 O O . GLN A 1 206 ? 2.901 -13.411 -3.957 1.00 79.31 206 GLN A O 1
ATOM 1592 N N . LEU A 1 207 ? 4.828 -14.528 -3.641 1.00 81.69 207 LEU A N 1
ATOM 1593 C CA . LEU A 1 207 ? 4.460 -15.043 -2.325 1.00 81.69 207 LEU A CA 1
ATOM 1594 C C . LEU A 1 207 ? 4.375 -13.902 -1.305 1.00 81.69 207 LEU A C 1
ATOM 1596 O O . LEU A 1 207 ? 3.377 -13.781 -0.599 1.00 81.69 207 LEU A O 1
ATOM 1600 N N . ASN A 1 208 ? 5.387 -13.031 -1.278 1.00 82.56 208 ASN A N 1
ATOM 1601 C CA . ASN A 1 208 ? 5.394 -11.838 -0.437 1.00 82.56 208 ASN A CA 1
ATOM 1602 C C . ASN A 1 208 ? 4.170 -10.949 -0.715 1.00 82.56 208 ASN A C 1
ATOM 1604 O O . ASN A 1 208 ? 3.479 -10.529 0.206 1.00 82.56 208 ASN A O 1
ATOM 1608 N N . ASP A 1 209 ? 3.848 -10.725 -1.986 1.00 81.12 209 ASP A N 1
ATOM 1609 C CA . ASP A 1 209 ? 2.716 -9.907 -2.420 1.00 81.12 209 ASP A CA 1
ATOM 1610 C C . ASP A 1 209 ? 1.361 -10.475 -1.985 1.00 81.12 209 ASP A C 1
ATOM 1612 O O . ASP A 1 209 ? 0.472 -9.701 -1.629 1.00 81.12 209 ASP A O 1
ATOM 1616 N N . SER A 1 210 ? 1.221 -11.803 -1.949 1.00 84.38 210 SER A N 1
ATOM 1617 C CA . SER A 1 210 ? 0.027 -12.476 -1.423 1.00 84.38 210 SER A CA 1
ATOM 1618 C C . SER A 1 210 ? -0.072 -12.326 0.096 1.00 84.38 210 SER A C 1
ATOM 1620 O O . SER A 1 210 ? -1.147 -12.068 0.632 1.00 84.38 210 SER A O 1
ATOM 1622 N N . LEU A 1 211 ? 1.059 -12.425 0.801 1.00 86.56 211 LEU A N 1
ATOM 1623 C CA . LEU A 1 211 ? 1.111 -12.254 2.253 1.00 86.56 211 LEU A CA 1
ATOM 1624 C C . LEU A 1 211 ? 0.839 -10.806 2.678 1.00 86.56 211 LEU A C 1
ATOM 1626 O O . LEU A 1 211 ? 0.226 -10.589 3.722 1.00 86.56 211 LEU A O 1
ATOM 1630 N N . LYS A 1 212 ? 1.206 -9.803 1.871 1.00 86.56 212 LYS A N 1
ATOM 1631 C CA . LYS A 1 212 ? 0.886 -8.391 2.156 1.00 86.56 212 LYS A CA 1
ATOM 1632 C C . LYS A 1 212 ? -0.620 -8.135 2.320 1.00 86.56 212 LYS A C 1
ATOM 1634 O O . LYS A 1 212 ? -0.986 -7.187 3.009 1.00 86.56 212 LYS A O 1
ATOM 1639 N N . LEU A 1 213 ? -1.486 -8.981 1.751 1.00 88.56 213 LEU A N 1
ATOM 1640 C CA . LEU A 1 213 ? -2.944 -8.842 1.843 1.00 88.56 213 LEU A CA 1
ATOM 1641 C C . LEU A 1 213 ? -3.503 -9.039 3.260 1.00 88.56 213 LEU A C 1
ATOM 1643 O O . LEU A 1 213 ? -4.598 -8.555 3.526 1.00 88.56 213 LEU A O 1
ATOM 1647 N N . LEU A 1 214 ? -2.790 -9.712 4.174 1.00 88.62 214 LEU A N 1
ATOM 1648 C CA . LEU A 1 214 ? -3.306 -9.978 5.527 1.00 88.62 214 LEU A CA 1
ATOM 1649 C C . LEU A 1 214 ? -2.964 -8.877 6.547 1.00 88.62 214 LEU A C 1
ATOM 1651 O O . LEU A 1 214 ? -3.260 -9.031 7.730 1.00 88.62 214 LEU A O 1
ATOM 1655 N N . SER A 1 215 ? -2.372 -7.759 6.122 1.00 90.31 215 SER A N 1
ATOM 1656 C CA . SER A 1 215 ? -2.229 -6.570 6.970 1.00 90.31 215 SER A CA 1
ATOM 1657 C C . SER A 1 215 ? -2.727 -5.327 6.232 1.00 90.31 215 SER A C 1
ATOM 1659 O O . SER A 1 215 ? -2.356 -5.130 5.067 1.00 90.31 215 SER A O 1
ATOM 1661 N N . PRO A 1 216 ? -3.522 -4.453 6.885 1.00 90.25 216 PRO A N 1
ATOM 1662 C CA . PRO A 1 216 ? -3.957 -3.194 6.288 1.00 90.25 216 PRO A CA 1
ATOM 1663 C C . PRO A 1 216 ? -2.782 -2.316 5.845 1.00 90.25 216 PRO A C 1
ATOM 1665 O O . PRO A 1 216 ? -2.792 -1.764 4.746 1.00 90.25 216 PRO A O 1
ATOM 1668 N N . VAL A 1 217 ? -1.730 -2.228 6.665 1.00 89.38 217 VAL A N 1
ATOM 1669 C CA . VAL A 1 217 ? -0.560 -1.391 6.361 1.00 89.38 217 VAL A CA 1
ATOM 1670 C C . VAL A 1 217 ? 0.243 -1.982 5.207 1.00 89.38 217 VAL A C 1
ATOM 1672 O O . VAL A 1 217 ? 0.598 -1.265 4.276 1.00 89.38 217 VAL A O 1
ATOM 1675 N N . SER A 1 218 ? 0.475 -3.296 5.203 1.00 89.69 218 SER A N 1
ATOM 1676 C CA . SER A 1 218 ? 1.170 -3.958 4.092 1.00 89.69 218 SER A CA 1
ATOM 1677 C C . SER A 1 218 ? 0.390 -3.871 2.775 1.00 89.69 218 SER A C 1
ATOM 1679 O O . SER A 1 218 ? 1.000 -3.684 1.721 1.00 89.69 218 SER A O 1
ATOM 1681 N N . SER A 1 219 ? -0.944 -3.941 2.831 1.00 92.50 219 SER A N 1
ATOM 1682 C CA . SER A 1 219 ? -1.817 -3.752 1.666 1.00 92.50 219 SER A CA 1
ATOM 1683 C C . SER A 1 219 ? -1.727 -2.325 1.122 1.00 92.50 219 SER A C 1
ATOM 1685 O O . SER A 1 219 ? -1.602 -2.134 -0.087 1.00 92.50 219 SER A O 1
ATOM 1687 N N . PHE A 1 220 ? -1.710 -1.319 2.002 1.00 92.94 220 PHE A N 1
ATOM 1688 C CA . PHE A 1 220 ? -1.484 0.072 1.611 1.00 92.94 220 PHE A CA 1
ATOM 1689 C C . PHE A 1 220 ? -0.109 0.286 0.966 1.00 92.94 220 PHE A C 1
ATOM 1691 O O . PHE A 1 220 ? -0.020 0.901 -0.093 1.00 92.94 220 PHE A O 1
ATOM 1698 N N . LEU A 1 221 ? 0.959 -0.245 1.563 1.00 90.31 221 LEU A N 1
ATOM 1699 C CA . LEU A 1 221 ? 2.311 -0.103 1.019 1.00 90.31 221 LEU A CA 1
ATOM 1700 C C . LEU A 1 221 ? 2.434 -0.744 -0.370 1.00 90.31 221 LEU A C 1
ATOM 1702 O O . LEU A 1 221 ? 3.045 -0.159 -1.263 1.00 90.31 221 LEU A O 1
ATOM 1706 N N . ALA A 1 222 ? 1.794 -1.898 -0.589 1.00 89.88 222 ALA A N 1
ATOM 1707 C CA . ALA A 1 222 ? 1.709 -2.516 -1.911 1.00 89.88 222 ALA A CA 1
ATOM 1708 C C . ALA A 1 222 ? 0.964 -1.626 -2.922 1.00 89.88 222 ALA A C 1
ATOM 1710 O O . ALA A 1 222 ? 1.447 -1.427 -4.037 1.00 89.88 222 ALA A O 1
ATOM 1711 N N . LEU A 1 223 ? -0.179 -1.046 -2.532 1.00 93.31 223 LEU A N 1
ATOM 1712 C CA . LEU A 1 223 ? -0.938 -0.105 -3.367 1.00 93.31 223 LEU A CA 1
ATOM 1713 C C . LEU A 1 223 ? -0.109 1.117 -3.748 1.00 93.31 223 LEU A C 1
ATOM 1715 O O . LEU A 1 223 ? -0.066 1.488 -4.921 1.00 93.31 223 LEU A O 1
ATOM 1719 N N . ALA A 1 224 ? 0.568 1.717 -2.768 1.00 92.12 224 ALA A N 1
ATOM 1720 C CA . ALA A 1 224 ? 1.431 2.866 -2.981 1.00 92.12 224 ALA A CA 1
ATOM 1721 C C . ALA A 1 224 ? 2.540 2.536 -3.990 1.00 92.12 224 ALA A C 1
ATOM 1723 O O . ALA A 1 224 ? 2.728 3.289 -4.942 1.00 92.12 224 ALA A O 1
ATOM 1724 N N . GLN A 1 225 ? 3.196 1.378 -3.857 1.00 90.06 225 GLN A N 1
ATOM 1725 C CA . GLN A 1 225 ? 4.235 0.916 -4.787 1.00 90.06 225 GLN A CA 1
ATOM 1726 C C . GLN A 1 225 ? 3.703 0.689 -6.211 1.00 90.06 225 GLN A C 1
ATOM 1728 O O . GLN A 1 225 ? 4.314 1.139 -7.182 1.00 90.06 225 GLN A O 1
ATOM 1733 N N . ILE A 1 226 ? 2.546 0.033 -6.356 1.00 91.25 226 ILE A N 1
ATOM 1734 C CA . ILE A 1 226 ? 1.933 -0.252 -7.665 1.00 91.25 226 ILE A CA 1
ATOM 1735 C C . ILE A 1 226 ? 1.497 1.042 -8.366 1.00 91.25 226 ILE A C 1
ATOM 1737 O O . ILE A 1 226 ? 1.709 1.214 -9.571 1.00 91.25 226 ILE A O 1
ATOM 1741 N N . LEU A 1 227 ? 0.879 1.968 -7.628 1.00 92.38 227 LEU A N 1
ATOM 1742 C CA . LEU A 1 227 ? 0.395 3.235 -8.176 1.00 92.38 227 LEU A CA 1
ATOM 1743 C C . LEU A 1 227 ? 1.546 4.193 -8.498 1.00 92.38 227 LEU A C 1
ATOM 1745 O O . LEU A 1 227 ? 1.488 4.858 -9.538 1.00 92.38 227 LEU A O 1
ATOM 1749 N N . ALA A 1 228 ? 2.598 4.201 -7.674 1.00 89.75 228 ALA A N 1
ATOM 1750 C CA . ALA A 1 228 ? 3.829 4.957 -7.899 1.00 89.75 228 ALA A CA 1
ATOM 1751 C C . ALA A 1 228 ? 4.743 4.344 -8.978 1.00 89.75 228 ALA A C 1
ATOM 1753 O O . ALA A 1 228 ? 5.715 4.984 -9.370 1.00 89.75 228 ALA A O 1
ATOM 1754 N N . ARG A 1 229 ? 4.427 3.141 -9.489 1.00 89.81 229 ARG A N 1
ATOM 1755 C CA . ARG A 1 229 ? 5.254 2.377 -10.447 1.00 89.81 229 ARG A CA 1
ATOM 1756 C C . ARG A 1 229 ? 6.651 2.048 -9.900 1.00 89.81 229 ARG A C 1
ATOM 1758 O O . ARG A 1 229 ? 7.623 2.005 -10.649 1.00 89.81 229 ARG A O 1
ATOM 1765 N N . THR A 1 230 ? 6.747 1.812 -8.597 1.00 86.62 230 THR A N 1
ATOM 1766 C CA . THR A 1 230 ? 7.981 1.414 -7.900 1.00 86.62 230 THR A CA 1
ATOM 1767 C C . THR A 1 230 ? 7.927 -0.030 -7.401 1.00 86.62 230 THR A C 1
ATOM 1769 O O . THR A 1 230 ? 8.801 -0.475 -6.661 1.00 86.62 230 THR A O 1
ATOM 1772 N N . ASP A 1 231 ? 6.904 -0.783 -7.808 1.00 85.12 231 ASP A N 1
ATOM 1773 C CA . ASP A 1 231 ? 6.770 -2.197 -7.494 1.00 85.12 231 ASP A CA 1
ATOM 1774 C C . ASP A 1 231 ? 7.732 -3.081 -8.314 1.00 85.12 231 ASP A C 1
ATOM 1776 O O . ASP A 1 231 ? 8.278 -2.685 -9.347 1.00 85.12 231 ASP A O 1
ATOM 1780 N N . VAL A 1 232 ? 7.899 -4.332 -7.877 1.00 79.31 232 VAL A N 1
ATOM 1781 C CA . VAL A 1 232 ? 8.817 -5.306 -8.498 1.00 79.31 232 VAL A CA 1
ATOM 1782 C C . VAL A 1 232 ? 8.503 -5.544 -9.981 1.00 79.31 232 VAL A C 1
ATOM 1784 O O . VAL A 1 232 ? 9.413 -5.785 -10.774 1.00 79.31 232 VAL A O 1
ATOM 1787 N N . THR A 1 233 ? 7.233 -5.458 -10.387 1.00 83.31 233 THR A N 1
ATOM 1788 C CA . THR A 1 233 ? 6.857 -5.651 -11.797 1.00 83.31 233 THR A CA 1
ATOM 1789 C C . THR A 1 233 ? 7.229 -4.436 -12.635 1.00 83.31 233 THR A C 1
ATOM 1791 O O . THR A 1 233 ? 7.784 -4.611 -13.712 1.00 83.31 233 THR A O 1
ATOM 1794 N N . ALA A 1 234 ? 7.028 -3.215 -12.128 1.00 85.12 234 ALA A N 1
ATOM 1795 C CA . ALA A 1 234 ? 7.498 -2.006 -12.805 1.00 85.12 234 ALA A CA 1
ATOM 1796 C C . ALA A 1 234 ? 9.017 -2.016 -13.011 1.00 85.12 234 ALA A C 1
ATOM 1798 O O . ALA A 1 234 ? 9.504 -1.695 -14.096 1.00 85.12 234 ALA A O 1
ATOM 1799 N N . GLN A 1 235 ? 9.764 -2.476 -12.004 1.00 81.50 235 GLN A N 1
ATOM 1800 C CA . GLN A 1 235 ? 11.205 -2.666 -12.128 1.00 81.50 235 GLN A CA 1
ATOM 1801 C C . GLN A 1 235 ? 11.553 -3.712 -13.198 1.00 81.50 235 GLN A C 1
ATOM 1803 O O . GLN A 1 235 ? 12.437 -3.477 -14.022 1.00 81.50 235 GLN A O 1
ATOM 1808 N N . ARG A 1 236 ? 10.851 -4.853 -13.222 1.00 80.25 236 ARG A N 1
ATOM 1809 C CA . ARG A 1 236 ? 11.027 -5.893 -14.248 1.00 80.25 236 ARG A CA 1
ATOM 1810 C C . ARG A 1 236 ? 10.774 -5.349 -15.654 1.00 80.25 236 ARG A C 1
ATOM 1812 O O . ARG A 1 236 ? 11.596 -5.583 -16.537 1.00 80.25 236 ARG A O 1
ATOM 1819 N N . ASP A 1 237 ? 9.677 -4.629 -15.858 1.00 86.00 237 ASP A N 1
ATOM 1820 C CA . ASP A 1 237 ? 9.303 -4.084 -17.165 1.00 86.00 237 ASP A CA 1
ATOM 1821 C C . ASP A 1 237 ? 10.339 -3.072 -17.659 1.00 86.00 237 ASP A C 1
ATOM 1823 O O . ASP A 1 237 ? 10.733 -3.112 -18.824 1.00 86.00 237 ASP A O 1
ATOM 1827 N N . PHE A 1 238 ? 10.859 -2.231 -16.761 1.00 86.00 238 PHE A N 1
ATOM 1828 C CA . PHE A 1 238 ? 11.974 -1.336 -17.065 1.00 86.00 238 PHE A CA 1
ATOM 1829 C C . PHE A 1 238 ? 13.206 -2.098 -17.565 1.00 86.00 238 PHE A C 1
ATOM 1831 O O . PHE A 1 238 ? 13.783 -1.742 -18.592 1.00 86.00 238 PHE A O 1
ATOM 1838 N N . ILE A 1 239 ? 13.582 -3.185 -16.890 1.00 80.62 239 ILE A N 1
ATOM 1839 C CA . ILE A 1 239 ? 14.732 -4.007 -17.287 1.00 80.62 239 ILE A CA 1
ATOM 1840 C C . ILE A 1 239 ? 14.508 -4.657 -18.652 1.00 80.62 239 ILE A C 1
ATOM 1842 O O . ILE A 1 239 ? 15.420 -4.688 -19.477 1.00 80.62 239 ILE A O 1
ATOM 1846 N N . VAL A 1 240 ? 13.306 -5.181 -18.904 1.00 83.94 240 VAL A N 1
ATOM 1847 C CA . VAL A 1 240 ? 12.966 -5.798 -20.192 1.00 83.94 240 VAL A CA 1
ATOM 1848 C C . VAL A 1 240 ? 13.070 -4.770 -21.319 1.00 83.94 240 VAL A C 1
ATOM 1850 O O . VAL A 1 240 ? 13.715 -5.049 -22.330 1.00 83.94 240 VAL A O 1
ATOM 1853 N N . GLN A 1 241 ? 12.520 -3.569 -21.129 1.00 88.19 241 GLN A N 1
ATOM 1854 C CA . GLN A 1 241 ? 12.617 -2.482 -22.109 1.00 88.19 241 GLN A CA 1
ATOM 1855 C C . GLN A 1 241 ? 14.069 -2.041 -22.337 1.00 88.19 241 GLN A C 1
ATOM 1857 O O . GLN A 1 241 ? 14.483 -1.841 -23.479 1.00 88.19 241 GLN A O 1
ATOM 1862 N N . ALA A 1 242 ? 14.870 -1.949 -21.272 1.00 85.25 242 ALA A N 1
ATOM 1863 C CA . ALA A 1 242 ? 16.286 -1.611 -21.368 1.00 85.25 242 ALA A CA 1
ATOM 1864 C C . ALA A 1 242 ? 17.083 -2.664 -22.161 1.00 85.25 242 ALA A C 1
ATOM 1866 O O . ALA A 1 242 ? 17.888 -2.301 -2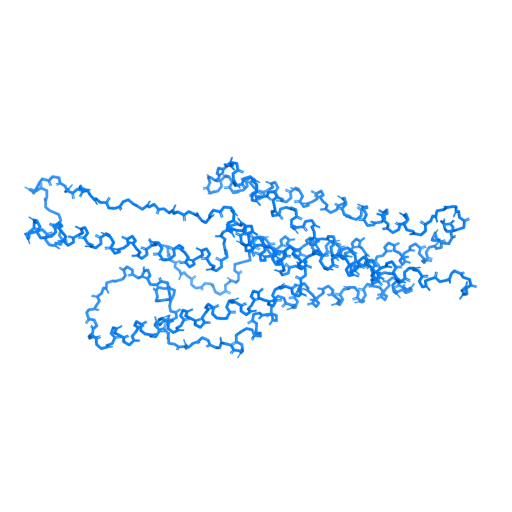3.015 1.00 85.25 242 ALA A O 1
ATOM 1867 N N . ARG A 1 243 ? 16.814 -3.963 -21.963 1.00 82.00 243 ARG A N 1
ATOM 1868 C CA . ARG A 1 243 ? 17.440 -5.040 -22.756 1.00 82.00 243 ARG A CA 1
ATOM 1869 C C . ARG A 1 243 ? 17.035 -4.992 -24.227 1.00 82.00 243 ARG A C 1
ATOM 1871 O O . ARG A 1 243 ? 17.878 -5.188 -25.094 1.00 82.00 243 ARG A O 1
ATOM 1878 N N . GLN A 1 244 ? 15.765 -4.717 -24.521 1.00 86.25 244 GLN A N 1
ATOM 1879 C CA . GLN A 1 244 ? 15.296 -4.552 -25.902 1.00 86.25 244 GLN A CA 1
ATOM 1880 C C . GLN A 1 244 ? 15.940 -3.340 -26.585 1.00 86.25 244 GLN A C 1
ATOM 1882 O O . GLN A 1 244 ? 16.183 -3.359 -27.791 1.00 86.25 244 GLN A O 1
ATOM 1887 N N . LEU A 1 245 ? 16.201 -2.268 -25.835 1.00 87.25 245 LEU A N 1
ATOM 1888 C CA . LEU A 1 245 ? 16.941 -1.118 -26.342 1.00 87.25 245 LEU A CA 1
ATOM 1889 C C . LEU A 1 245 ? 18.406 -1.477 -26.619 1.00 87.25 245 LEU A C 1
ATOM 1891 O O . LEU A 1 245 ? 18.886 -1.168 -27.703 1.00 87.25 245 LEU A O 1
ATOM 1895 N N . ASP A 1 246 ? 19.077 -2.177 -25.698 1.00 83.25 246 ASP A N 1
ATOM 1896 C CA . ASP A 1 246 ? 20.456 -2.653 -25.890 1.00 83.25 246 ASP A CA 1
ATOM 1897 C C . ASP A 1 246 ? 20.576 -3.550 -27.131 1.00 83.25 246 ASP A C 1
ATOM 1899 O O . ASP A 1 246 ? 21.464 -3.362 -27.956 1.00 83.25 246 ASP A O 1
ATOM 1903 N N . GLN A 1 247 ? 19.632 -4.475 -27.333 1.00 84.88 247 GLN A N 1
ATOM 1904 C CA . GLN A 1 247 ? 19.597 -5.329 -28.525 1.00 84.88 247 GLN A CA 1
ATOM 1905 C C . GLN A 1 247 ? 19.451 -4.525 -29.821 1.00 84.88 247 GLN A C 1
ATOM 1907 O O . GLN A 1 247 ? 20.196 -4.763 -30.770 1.00 84.88 247 GLN A O 1
ATOM 1912 N N . ARG A 1 248 ? 18.530 -3.553 -29.862 1.00 87.44 248 ARG A N 1
ATOM 1913 C CA . ARG A 1 248 ? 18.360 -2.670 -31.029 1.00 87.44 248 ARG A CA 1
ATOM 1914 C C . ARG A 1 248 ? 19.599 -1.818 -31.280 1.00 87.44 248 ARG A C 1
ATOM 1916 O O . ARG A 1 248 ? 19.998 -1.645 -32.426 1.00 87.44 248 ARG A O 1
ATOM 1923 N N . PHE A 1 249 ? 20.219 -1.317 -30.216 1.00 87.00 249 PHE A N 1
ATOM 1924 C CA . PHE A 1 249 ? 21.457 -0.551 -30.299 1.00 87.00 249 PHE A CA 1
ATOM 1925 C C . PHE A 1 249 ? 22.602 -1.392 -30.875 1.00 87.00 249 PHE A C 1
ATOM 1927 O O . PHE A 1 249 ? 23.304 -0.926 -31.766 1.00 87.00 249 PHE A O 1
ATOM 1934 N N . ARG A 1 250 ? 22.741 -2.656 -30.455 1.00 83.56 250 ARG A N 1
ATOM 1935 C CA . ARG A 1 250 ? 23.733 -3.588 -31.017 1.00 83.56 250 ARG A CA 1
ATOM 1936 C C . ARG A 1 250 ? 23.489 -3.897 -32.488 1.00 83.56 250 ARG A C 1
ATOM 1938 O O . ARG A 1 250 ? 24.433 -3.864 -33.263 1.00 83.56 250 ARG A O 1
ATOM 1945 N N . GLN A 1 251 ? 22.243 -4.169 -32.875 1.00 88.12 251 GLN A N 1
ATOM 1946 C CA . GLN A 1 251 ? 21.893 -4.423 -34.277 1.00 88.12 251 GLN A CA 1
ATOM 1947 C C . GLN A 1 251 ? 22.248 -3.226 -35.161 1.00 88.12 251 GLN A C 1
ATOM 1949 O O . GLN A 1 251 ? 22.874 -3.394 -36.203 1.00 88.12 251 GLN A O 1
ATOM 1954 N N . TRP A 1 252 ? 21.914 -2.020 -34.697 1.00 88.88 252 TRP A N 1
ATOM 1955 C CA . TRP A 1 252 ? 22.302 -0.780 -35.362 1.00 88.88 252 TRP A CA 1
ATOM 1956 C C . TRP A 1 252 ? 23.830 -0.634 -35.453 1.00 88.88 252 TRP A C 1
ATOM 1958 O O . TRP A 1 252 ? 24.361 -0.318 -36.516 1.00 88.88 252 TRP A O 1
ATOM 1968 N N . GLN A 1 253 ? 24.554 -0.922 -34.368 1.00 84.44 253 GLN A N 1
ATOM 1969 C CA . GLN A 1 253 ? 26.015 -0.859 -34.350 1.00 84.44 253 GLN A CA 1
ATOM 1970 C C . GLN A 1 253 ? 26.644 -1.856 -35.339 1.00 84.44 253 GLN A C 1
ATOM 1972 O O . GLN A 1 253 ? 27.552 -1.489 -36.081 1.00 84.44 253 GLN A O 1
ATOM 1977 N N . GLU A 1 254 ? 26.158 -3.098 -35.390 1.00 85.19 254 GLU A N 1
ATOM 1978 C CA . GLU A 1 254 ? 26.615 -4.119 -36.340 1.00 85.19 254 GLU A CA 1
ATOM 1979 C C . GLU A 1 254 ? 26.345 -3.716 -37.795 1.00 85.19 254 GLU A C 1
ATOM 1981 O O . GLU A 1 254 ? 27.204 -3.904 -38.656 1.00 85.19 254 GLU A O 1
ATOM 1986 N N . GLU A 1 255 ? 25.178 -3.137 -38.082 1.00 87.94 255 GLU A N 1
ATOM 1987 C CA . GLU A 1 255 ? 24.828 -2.643 -39.415 1.00 87.94 255 GLU A CA 1
ATOM 1988 C C . GLU A 1 255 ? 25.772 -1.518 -39.864 1.00 87.94 255 GLU A C 1
ATOM 1990 O O . GLU A 1 255 ? 26.305 -1.561 -40.977 1.00 87.94 255 GLU A O 1
ATOM 1995 N N . LYS A 1 256 ? 26.074 -0.564 -38.974 1.00 86.06 256 LYS A N 1
ATOM 1996 C CA . LYS A 1 256 ? 27.036 0.511 -39.254 1.00 86.06 256 LYS A CA 1
ATOM 1997 C C . LYS A 1 256 ? 28.464 -0.006 -39.426 1.00 86.06 256 LYS A C 1
ATOM 1999 O O . LYS A 1 256 ? 29.168 0.470 -40.315 1.00 86.06 256 LYS A O 1
ATOM 2004 N N . LEU A 1 257 ? 28.889 -0.997 -38.643 1.00 82.94 257 LEU A N 1
ATOM 2005 C CA . LEU A 1 257 ? 30.203 -1.634 -38.803 1.00 82.94 257 LEU A CA 1
ATOM 2006 C C . LEU A 1 257 ? 30.323 -2.383 -40.136 1.00 82.94 257 LEU A C 1
ATOM 2008 O O . LEU A 1 257 ? 31.364 -2.314 -40.782 1.00 82.94 257 LEU A O 1
ATOM 2012 N N . ARG A 1 258 ? 29.249 -3.034 -40.604 1.00 84.50 258 ARG A N 1
ATOM 2013 C CA . ARG A 1 258 ? 29.213 -3.649 -41.944 1.00 84.50 258 ARG A CA 1
ATOM 2014 C C . ARG A 1 258 ? 29.292 -2.614 -43.062 1.00 84.50 258 ARG A C 1
ATOM 2016 O O . ARG A 1 258 ? 29.925 -2.873 -44.081 1.00 84.50 258 ARG A O 1
ATOM 2023 N N . GLN A 1 259 ? 28.649 -1.462 -42.881 1.00 85.50 259 GLN A N 1
ATOM 2024 C CA . GLN A 1 259 ? 28.694 -0.364 -43.845 1.00 85.50 259 GLN A CA 1
ATOM 2025 C C . GLN A 1 259 ? 30.076 0.312 -43.887 1.00 85.50 259 GLN A C 1
ATOM 2027 O O . GLN A 1 259 ? 30.516 0.739 -44.954 1.00 85.50 259 GLN A O 1
ATOM 2032 N N . TYR A 1 260 ? 30.771 0.385 -42.747 1.00 83.00 260 TYR A N 1
ATOM 2033 C CA . TYR A 1 260 ? 32.079 1.028 -42.608 1.00 83.00 260 TYR A CA 1
ATOM 2034 C C . TYR A 1 260 ? 33.103 0.118 -41.898 1.00 83.00 260 TYR A C 1
ATOM 2036 O O . TYR A 1 260 ? 33.477 0.394 -40.754 1.00 83.00 260 TYR A O 1
ATOM 2044 N N . PRO A 1 261 ? 33.616 -0.927 -42.572 1.00 75.56 261 PRO A N 1
ATOM 2045 C CA . PR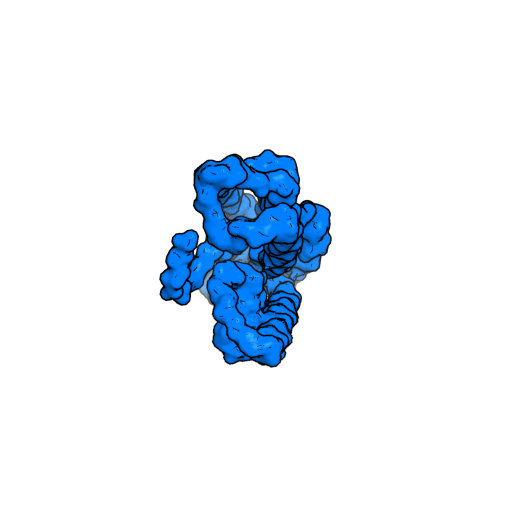O A 1 261 ? 34.479 -1.936 -41.950 1.00 75.56 261 PRO A CA 1
ATOM 2046 C C . PRO A 1 261 ? 35.821 -1.396 -41.425 1.00 75.56 261 PRO A C 1
ATOM 2048 O O . PRO A 1 261 ? 36.428 -2.016 -40.569 1.00 75.56 261 PRO A O 1
ATOM 2051 N N . GLU A 1 262 ? 36.291 -0.223 -41.865 1.00 73.88 262 GLU A N 1
ATOM 2052 C CA . GLU A 1 262 ? 37.532 0.387 -41.346 1.00 73.88 262 GLU A CA 1
ATOM 2053 C C . GLU A 1 262 ? 37.350 1.150 -40.012 1.00 73.88 262 GLU A C 1
ATOM 2055 O O . GLU A 1 262 ? 38.319 1.671 -39.453 1.00 73.88 262 GLU A O 1
ATOM 2060 N N . ARG A 1 263 ? 36.116 1.258 -39.494 1.00 68.81 263 ARG A N 1
ATOM 2061 C CA . ARG A 1 263 ? 35.748 2.123 -38.352 1.00 68.81 263 ARG A CA 1
ATOM 2062 C C . ARG A 1 263 ? 35.463 1.340 -37.063 1.00 68.81 263 ARG A C 1
ATOM 2064 O O . ARG A 1 263 ? 34.557 1.692 -36.314 1.00 68.81 263 ARG A O 1
ATOM 2071 N N . GLU A 1 264 ? 36.221 0.279 -36.800 1.00 61.94 264 GLU A N 1
ATOM 2072 C CA . GLU A 1 264 ? 35.825 -0.758 -35.831 1.00 61.94 264 GLU A CA 1
ATOM 2073 C C . GLU A 1 264 ? 35.822 -0.346 -34.350 1.00 61.94 264 GLU A C 1
ATOM 2075 O O . GLU A 1 264 ? 35.187 -1.020 -33.542 1.00 61.94 264 GLU A O 1
ATOM 2080 N N . SER A 1 265 ? 36.513 0.726 -33.946 1.00 60.09 265 SER A N 1
ATOM 2081 C CA . SER A 1 265 ? 36.702 0.972 -32.501 1.00 60.09 265 SER A CA 1
ATOM 2082 C C . SER A 1 265 ? 36.981 2.408 -32.056 1.00 60.09 265 SER A C 1
ATOM 2084 O O . SER A 1 265 ? 36.944 2.685 -30.858 1.00 60.09 265 SER A O 1
ATOM 2086 N N . TYR A 1 266 ? 37.249 3.347 -32.964 1.00 65.94 266 TYR A N 1
ATOM 2087 C CA . TYR A 1 266 ? 37.559 4.727 -32.588 1.00 65.94 266 TYR A CA 1
ATOM 2088 C C . TYR A 1 266 ? 37.263 5.692 -33.727 1.00 65.94 266 TYR A C 1
ATOM 2090 O O . TYR A 1 266 ? 37.398 5.345 -34.892 1.00 65.94 266 TYR A O 1
ATOM 2098 N N . TYR A 1 267 ? 36.871 6.917 -33.395 1.00 70.19 267 TYR A N 1
ATOM 2099 C CA . TYR A 1 267 ? 36.583 7.952 -34.382 1.00 70.19 267 TYR A CA 1
ATOM 2100 C C . TYR A 1 267 ? 37.862 8.695 -34.796 1.00 70.19 267 TYR A C 1
ATOM 2102 O O . TYR A 1 267 ? 38.593 9.193 -33.937 1.00 70.19 267 TYR A O 1
ATOM 2110 N N . LYS A 1 268 ? 38.110 8.836 -36.107 1.00 76.06 268 LYS A N 1
ATOM 2111 C CA . LYS A 1 268 ? 39.095 9.788 -36.647 1.00 76.06 268 LYS A CA 1
ATOM 2112 C C . LYS A 1 268 ? 38.382 10.980 -37.298 1.00 76.06 268 LYS A C 1
ATOM 2114 O O . LYS A 1 268 ? 37.568 10.759 -38.192 1.00 76.06 268 LYS A O 1
ATOM 2119 N N . PRO A 1 269 ? 38.748 12.235 -36.968 1.00 77.06 269 PRO A N 1
ATOM 2120 C CA . PRO A 1 269 ? 38.161 13.428 -37.589 1.00 77.06 269 PRO A CA 1
ATOM 2121 C C . PRO A 1 269 ? 38.259 13.473 -39.123 1.00 77.06 269 PRO A C 1
ATOM 2123 O O . PRO A 1 269 ? 37.436 14.110 -39.773 1.00 77.06 269 PRO A O 1
ATOM 2126 N N . SER A 1 270 ? 39.235 12.775 -39.715 1.00 77.88 270 SER A N 1
ATOM 2127 C CA . SER A 1 270 ? 39.416 12.657 -41.169 1.00 77.88 270 SER A CA 1
ATOM 2128 C C . SER A 1 270 ? 38.306 11.877 -41.884 1.00 77.88 270 SER A C 1
ATOM 2130 O O . SER A 1 270 ? 38.238 11.912 -43.107 1.00 77.88 270 SER A O 1
ATOM 2132 N N . TRP A 1 271 ? 37.459 11.146 -41.156 1.00 74.06 271 TRP A N 1
ATOM 2133 C CA . TRP A 1 271 ? 36.396 10.304 -41.718 1.00 74.06 271 TRP A CA 1
ATOM 2134 C C . TRP A 1 271 ? 35.059 11.032 -41.929 1.00 74.06 271 TRP A C 1
ATOM 2136 O O . TRP A 1 271 ? 34.102 10.414 -42.404 1.00 74.06 271 TRP A O 1
ATOM 2146 N N . GLY A 1 272 ? 34.998 12.327 -41.602 1.00 79.50 272 GLY A N 1
ATOM 2147 C CA . GLY A 1 272 ? 33.762 13.110 -41.600 1.00 79.50 272 GLY A CA 1
ATOM 2148 C C . GLY A 1 272 ? 32.941 12.911 -40.318 1.00 79.50 272 GLY A C 1
ATOM 2149 O O . GLY A 1 272 ? 33.382 12.187 -39.427 1.00 79.50 272 GLY A O 1
ATOM 2150 N N . PRO A 1 273 ? 31.770 13.563 -40.197 1.00 79.62 273 PRO A N 1
ATOM 2151 C CA . PRO A 1 273 ? 30.926 13.477 -39.006 1.00 79.62 273 PRO A CA 1
ATOM 2152 C C . PRO A 1 273 ? 30.488 12.035 -38.717 1.00 79.62 273 PRO A C 1
ATOM 2154 O O . PRO A 1 273 ? 30.343 11.216 -39.626 1.00 79.62 273 PRO 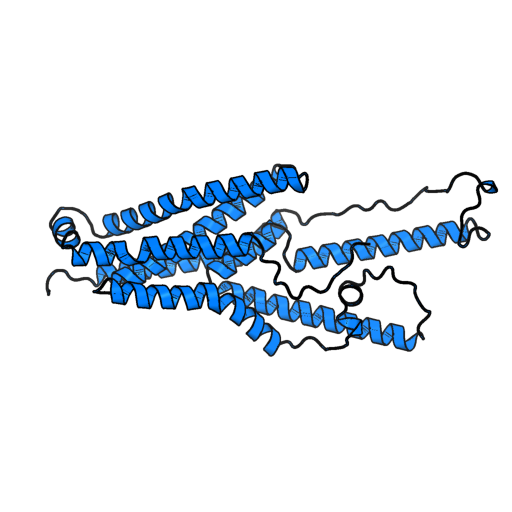A O 1
ATOM 2157 N N . LEU A 1 274 ? 30.278 11.729 -37.433 1.00 77.31 274 LEU A N 1
ATOM 2158 C CA . LEU A 1 274 ? 29.774 10.427 -37.010 1.00 77.31 274 LEU A CA 1
ATOM 2159 C C . LEU A 1 274 ? 28.361 10.224 -37.567 1.00 77.31 274 LEU A C 1
ATOM 2161 O O . LEU A 1 274 ? 27.471 11.032 -37.313 1.00 77.31 274 LEU A O 1
ATOM 2165 N N . ASP A 1 275 ? 28.171 9.142 -38.315 1.00 79.88 275 ASP A N 1
ATOM 2166 C CA . ASP A 1 275 ? 26.867 8.750 -38.839 1.00 79.88 275 ASP A CA 1
ATOM 2167 C C . ASP A 1 275 ? 25.991 8.238 -37.682 1.00 79.88 275 ASP A C 1
ATOM 2169 O O . ASP A 1 275 ? 26.173 7.124 -37.186 1.00 79.88 275 ASP A O 1
ATOM 2173 N N . THR A 1 276 ? 25.075 9.090 -37.217 1.00 83.06 276 THR A N 1
ATOM 2174 C CA . THR A 1 276 ? 24.102 8.774 -36.160 1.00 83.06 276 THR A CA 1
ATOM 2175 C C . THR A 1 276 ? 22.730 8.404 -36.718 1.00 83.06 276 THR A C 1
ATOM 2177 O O . THR A 1 276 ? 21.767 8.296 -35.955 1.00 83.06 276 THR A O 1
ATOM 2180 N N . ASP A 1 277 ? 22.610 8.209 -38.033 1.00 86.44 277 ASP A N 1
ATOM 2181 C CA . ASP A 1 277 ? 21.327 7.899 -38.652 1.00 86.44 277 ASP A CA 1
ATOM 2182 C C . ASP A 1 277 ? 20.839 6.524 -38.194 1.00 86.44 277 ASP A C 1
ATOM 2184 O O . ASP A 1 277 ? 21.569 5.529 -38.231 1.00 86.44 277 ASP A O 1
ATOM 2188 N N . GLY A 1 278 ? 19.584 6.474 -37.745 1.00 84.25 278 GLY A N 1
ATOM 2189 C CA . GLY A 1 278 ? 18.958 5.257 -37.227 1.00 84.25 278 GLY A CA 1
ATOM 2190 C C . GLY A 1 278 ? 19.325 4.905 -35.783 1.00 84.25 278 GLY A C 1
ATOM 2191 O O . GLY A 1 278 ? 18.901 3.850 -35.314 1.00 84.25 278 GLY A O 1
ATOM 2192 N N . LEU A 1 279 ? 20.067 5.763 -35.065 1.00 86.81 279 LEU A N 1
ATOM 2193 C CA . LEU A 1 279 ? 20.397 5.541 -33.656 1.00 86.81 279 LEU A CA 1
ATOM 2194 C C . LEU A 1 279 ? 19.103 5.370 -32.830 1.00 86.81 279 LEU A C 1
ATOM 2196 O O . LEU A 1 279 ? 18.290 6.300 -32.768 1.00 86.81 279 LEU A O 1
ATOM 2200 N N . PRO A 1 280 ? 18.883 4.214 -32.175 1.00 88.00 280 PRO A N 1
ATOM 2201 C CA . PRO A 1 280 ? 17.660 3.986 -31.421 1.00 88.00 280 PRO A CA 1
ATOM 2202 C C . PRO A 1 280 ? 17.596 4.917 -30.209 1.00 88.00 280 PRO A C 1
ATOM 2204 O O . PRO A 1 280 ? 18.421 4.848 -29.298 1.00 88.00 280 PRO A O 1
ATOM 2207 N N . ALA A 1 281 ? 16.582 5.781 -30.185 1.00 84.62 281 ALA A N 1
ATOM 2208 C CA . ALA A 1 281 ? 16.366 6.689 -29.070 1.00 84.62 281 ALA A CA 1
ATOM 2209 C C . ALA A 1 281 ? 15.881 5.922 -27.821 1.00 84.62 281 ALA A C 1
ATOM 2211 O O . ALA A 1 281 ? 14.978 5.081 -27.928 1.00 84.62 281 ALA A O 1
ATOM 2212 N N . PRO A 1 282 ? 16.416 6.226 -26.625 1.00 80.94 282 PRO A N 1
ATOM 2213 C CA . PRO A 1 282 ? 15.900 5.677 -25.380 1.00 80.94 282 PRO A CA 1
ATOM 2214 C C . PRO A 1 282 ? 14.494 6.230 -25.121 1.00 80.94 282 PRO A C 1
ATOM 2216 O O . PRO A 1 282 ? 14.324 7.390 -24.753 1.00 80.94 282 PRO A O 1
ATOM 2219 N N . GLN A 1 283 ? 13.475 5.395 -25.314 1.00 80.69 283 GLN A N 1
ATOM 2220 C CA . GLN A 1 283 ? 12.087 5.714 -24.985 1.00 80.69 283 GLN A CA 1
ATOM 2221 C C . GLN A 1 283 ? 11.585 4.708 -23.953 1.00 80.69 283 GLN A C 1
ATOM 2223 O O . GLN A 1 283 ? 11.548 3.507 -24.219 1.00 80.69 283 GLN A O 1
ATOM 2228 N N . PHE A 1 284 ? 11.221 5.202 -22.769 1.00 81.25 284 PHE A N 1
ATOM 2229 C CA . PHE A 1 284 ? 10.606 4.395 -21.720 1.00 81.25 284 PHE A CA 1
ATOM 2230 C C . PHE A 1 284 ? 9.086 4.493 -21.832 1.00 81.25 284 PHE A C 1
ATOM 2232 O O . PHE A 1 284 ? 8.529 5.588 -21.757 1.00 81.25 284 PHE A O 1
ATOM 2239 N N . ALA A 1 285 ? 8.420 3.352 -21.997 1.00 85.44 285 ALA A N 1
ATOM 2240 C CA . ALA A 1 285 ? 6.968 3.257 -21.990 1.00 85.44 285 ALA A CA 1
ATOM 2241 C C . ALA A 1 285 ? 6.501 2.910 -20.564 1.00 85.44 285 ALA A C 1
ATOM 2243 O O . ALA A 1 285 ? 6.649 1.759 -20.135 1.00 85.44 285 ALA A O 1
ATOM 2244 N N . PRO A 1 286 ? 5.970 3.876 -19.791 1.00 84.12 286 PRO A N 1
ATOM 2245 C CA . PRO A 1 286 ? 5.547 3.612 -18.425 1.00 84.12 286 PRO A CA 1
ATOM 2246 C C . PRO A 1 286 ? 4.268 2.764 -18.387 1.00 84.12 286 PRO A C 1
ATOM 2248 O O . PRO A 1 286 ? 3.418 2.856 -19.271 1.00 84.12 286 PRO A O 1
ATOM 2251 N N . ILE A 1 287 ? 4.090 1.980 -17.317 1.00 87.81 287 ILE A N 1
ATOM 2252 C CA . ILE A 1 287 ? 2.894 1.140 -17.137 1.00 87.81 287 ILE A CA 1
ATOM 2253 C C . ILE A 1 287 ? 1.635 2.024 -17.099 1.00 87.81 287 ILE A C 1
ATOM 2255 O O . ILE A 1 287 ? 1.545 2.892 -16.222 1.00 87.81 287 ILE A O 1
ATOM 2259 N N . PRO A 1 288 ? 0.638 1.815 -17.975 1.00 91.25 288 PRO A N 1
ATOM 2260 C CA . PRO A 1 288 ? -0.574 2.631 -18.015 1.00 91.25 288 PRO A CA 1
ATOM 2261 C C . PRO A 1 288 ? -1.423 2.468 -16.748 1.00 91.25 288 PRO A C 1
ATOM 2263 O O . PRO A 1 288 ? -1.384 1.437 -16.071 1.00 91.25 288 PRO A O 1
ATOM 2266 N N . LEU A 1 289 ? -2.220 3.491 -16.426 1.00 90.69 289 LEU A N 1
ATOM 2267 C CA . LEU A 1 289 ? -3.042 3.532 -15.209 1.00 90.69 289 LEU A CA 1
ATOM 2268 C C . LEU A 1 289 ? -3.965 2.333 -15.058 1.00 90.69 289 LEU A C 1
ATOM 2270 O O . LEU A 1 289 ? -4.021 1.748 -13.984 1.00 90.69 289 LEU A O 1
ATOM 2274 N N . VAL A 1 290 ? -4.635 1.936 -16.134 1.00 93.25 290 VAL A N 1
ATOM 2275 C CA . VAL A 1 290 ? -5.605 0.834 -16.116 1.00 93.25 290 VAL A CA 1
ATOM 2276 C C . VAL A 1 290 ? -4.973 -0.469 -15.613 1.00 93.25 290 VAL A C 1
ATOM 2278 O O . VAL A 1 290 ? -5.573 -1.171 -14.802 1.00 93.25 290 VAL A O 1
ATOM 2281 N N . ILE A 1 291 ? -3.730 -0.756 -16.018 1.00 92.94 291 ILE A N 1
ATOM 2282 C CA . ILE A 1 291 ? -3.001 -1.949 -15.566 1.00 92.94 291 ILE A CA 1
ATOM 2283 C C . ILE A 1 291 ? -2.642 -1.824 -14.082 1.00 92.94 291 ILE A C 1
ATOM 2285 O O . ILE A 1 291 ? -2.835 -2.774 -13.324 1.00 92.94 291 ILE A O 1
ATOM 2289 N N . SER A 1 292 ? -2.172 -0.652 -13.641 1.00 92.81 292 SER A N 1
ATOM 2290 C CA . SER A 1 292 ? -1.916 -0.398 -12.217 1.00 92.81 292 SER A CA 1
ATOM 2291 C C . SER A 1 292 ? -3.185 -0.565 -11.370 1.00 92.81 292 SER A C 1
ATOM 2293 O O . SER A 1 292 ? -3.121 -1.199 -10.322 1.00 92.81 292 SER A O 1
ATOM 2295 N N . LEU A 1 293 ? -4.338 -0.062 -11.829 1.00 93.88 293 LEU A N 1
ATOM 2296 C CA . LEU A 1 293 ? -5.623 -0.192 -11.131 1.00 93.88 293 LEU A CA 1
ATOM 2297 C C . LEU A 1 293 ? -6.051 -1.649 -11.003 1.00 93.88 293 LEU A C 1
ATOM 2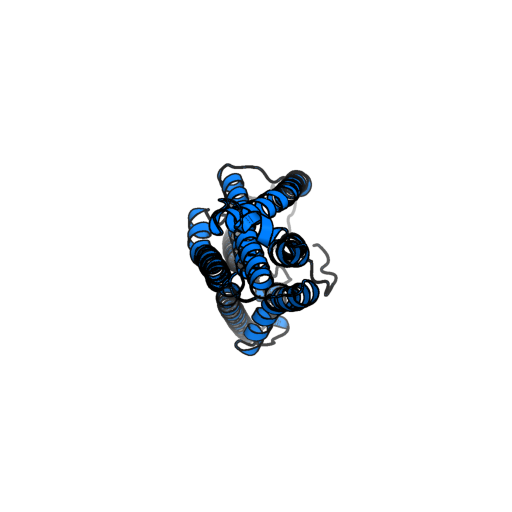299 O O . LEU A 1 293 ? -6.390 -2.086 -9.908 1.00 93.88 293 LEU A O 1
ATOM 2303 N N . HIS A 1 294 ? -5.996 -2.417 -12.093 1.00 93.62 294 HIS A N 1
ATOM 2304 C CA . HIS A 1 294 ? -6.357 -3.830 -12.039 1.00 93.62 294 HIS A CA 1
ATOM 2305 C C . HIS A 1 294 ? -5.474 -4.586 -11.036 1.00 93.62 294 HIS A C 1
ATOM 2307 O O . HIS A 1 294 ? -5.973 -5.392 -10.249 1.00 93.62 294 HIS A O 1
ATOM 2313 N N . ARG A 1 295 ? -4.166 -4.313 -11.023 1.00 90.88 295 ARG A N 1
ATOM 2314 C CA . ARG A 1 295 ? -3.230 -4.945 -10.081 1.00 90.88 295 ARG A CA 1
ATOM 2315 C C . ARG A 1 295 ? -3.437 -4.489 -8.633 1.00 90.88 295 ARG A C 1
ATOM 2317 O O . ARG A 1 295 ? -3.139 -5.246 -7.717 1.00 90.88 295 ARG A O 1
ATOM 2324 N N . ALA A 1 296 ? -3.961 -3.283 -8.431 1.00 93.25 296 ALA A N 1
ATOM 2325 C CA . ALA A 1 296 ? -4.288 -2.713 -7.127 1.00 93.25 296 ALA A CA 1
ATOM 2326 C C . ALA A 1 296 ? -5.577 -3.292 -6.503 1.00 93.25 296 ALA A C 1
ATOM 2328 O O . ALA A 1 296 ? -5.695 -3.330 -5.279 1.00 93.25 296 ALA A O 1
ATOM 2329 N N . LEU A 1 297 ? -6.519 -3.791 -7.314 1.00 93.94 297 LEU A N 1
ATOM 2330 C CA . LEU A 1 297 ? -7.815 -4.320 -6.858 1.00 93.94 297 LEU A CA 1
ATOM 2331 C C . LEU A 1 297 ? -7.766 -5.279 -5.654 1.00 93.94 297 LEU A C 1
ATOM 2333 O O . LEU A 1 297 ? -8.530 -5.040 -4.718 1.00 93.94 297 LEU A O 1
ATOM 2337 N N . PRO A 1 298 ? -6.924 -6.334 -5.612 1.00 93.81 298 PRO A N 1
ATOM 2338 C CA . PRO A 1 298 ? -6.919 -7.255 -4.473 1.00 93.81 298 PRO A CA 1
ATOM 2339 C C . PRO A 1 298 ? -6.568 -6.560 -3.151 1.00 93.81 298 PRO A C 1
ATOM 2341 O O . PRO A 1 298 ? -7.133 -6.901 -2.115 1.00 93.81 298 PRO A O 1
ATOM 2344 N N . TYR A 1 299 ? -5.699 -5.548 -3.184 1.00 94.06 299 TYR A N 1
ATOM 2345 C CA . TYR A 1 299 ? -5.295 -4.792 -1.997 1.00 94.06 299 TYR A CA 1
ATOM 2346 C C . TYR A 1 299 ? -6.353 -3.780 -1.551 1.00 94.06 299 TYR A C 1
ATOM 2348 O O . TYR A 1 299 ? -6.549 -3.569 -0.358 1.00 94.06 299 TYR A O 1
ATOM 2356 N N . TRP A 1 300 ? -7.084 -3.162 -2.482 1.00 95.12 300 TRP A N 1
ATOM 2357 C CA . TRP A 1 300 ? -8.272 -2.393 -2.098 1.00 95.12 300 TRP A CA 1
ATOM 2358 C C . TRP A 1 300 ? -9.357 -3.294 -1.523 1.00 95.12 300 TRP A C 1
ATOM 2360 O O . TRP A 1 300 ? -9.960 -2.948 -0.510 1.00 95.12 300 TRP A O 1
ATOM 2370 N N . GLY A 1 301 ? -9.558 -4.469 -2.122 1.00 95.25 301 GLY A N 1
ATOM 2371 C CA . GLY A 1 301 ? -10.455 -5.493 -1.604 1.00 95.25 301 GLY A CA 1
ATOM 2372 C C . GLY A 1 301 ? -10.104 -5.883 -0.169 1.00 95.25 301 GLY A C 1
ATOM 2373 O O . GLY A 1 301 ? -10.982 -5.854 0.691 1.00 95.25 301 GLY A O 1
ATOM 2374 N N . SER A 1 302 ? -8.828 -6.166 0.124 1.00 94.94 302 SER A N 1
ATOM 2375 C CA . SER A 1 302 ? -8.392 -6.500 1.487 1.00 94.94 302 SER A CA 1
ATOM 2376 C C . SER A 1 302 ? -8.650 -5.355 2.468 1.00 94.94 302 SER A C 1
ATOM 2378 O O . SER A 1 302 ? -9.194 -5.588 3.545 1.00 94.94 302 SER A O 1
ATOM 2380 N N . LEU A 1 303 ? -8.347 -4.108 2.093 1.00 95.25 303 LEU A N 1
ATOM 2381 C CA . LEU A 1 303 ? -8.601 -2.938 2.934 1.00 95.25 303 LEU A CA 1
ATOM 2382 C C . LEU A 1 303 ? -10.091 -2.734 3.235 1.00 95.25 303 LEU A C 1
ATOM 2384 O O . LEU A 1 303 ? -10.450 -2.440 4.377 1.00 95.25 303 LEU A O 1
ATOM 2388 N N . VAL A 1 304 ? -10.968 -2.910 2.244 1.00 96.31 304 VAL A N 1
ATOM 2389 C CA . VAL A 1 304 ? -12.424 -2.848 2.452 1.00 96.31 304 VAL A CA 1
ATOM 2390 C C . VAL A 1 304 ? -12.876 -3.968 3.386 1.00 96.31 304 VAL A C 1
ATOM 2392 O O . VAL A 1 304 ? -13.622 -3.710 4.328 1.00 96.31 304 VAL A O 1
ATOM 2395 N N . VAL A 1 305 ? -12.384 -5.193 3.187 1.00 96.19 305 VAL A N 1
ATOM 2396 C CA . VAL A 1 305 ? -12.698 -6.338 4.053 1.00 96.19 305 VAL A CA 1
ATOM 2397 C C . VAL A 1 305 ? -12.264 -6.076 5.498 1.00 96.19 305 VAL A C 1
ATOM 2399 O O . VAL A 1 305 ? -13.062 -6.293 6.406 1.00 96.19 305 VAL A O 1
ATOM 2402 N N . PHE A 1 306 ? -11.062 -5.541 5.732 1.00 94.50 306 PHE A N 1
ATOM 2403 C CA . PHE A 1 306 ? -10.618 -5.163 7.078 1.00 94.50 306 PHE A CA 1
ATOM 2404 C C . PHE A 1 306 ? -11.531 -4.126 7.723 1.00 94.50 306 PHE A C 1
ATOM 2406 O O . PHE A 1 306 ? -11.918 -4.290 8.878 1.00 94.50 306 PHE A O 1
ATOM 2413 N N . ASN A 1 307 ? -11.916 -3.091 6.974 1.00 95.31 307 ASN A N 1
ATOM 2414 C CA . ASN A 1 307 ? -12.856 -2.089 7.465 1.00 95.31 307 ASN A CA 1
ATOM 2415 C C . ASN A 1 307 ? -14.193 -2.722 7.860 1.00 95.31 307 ASN A C 1
ATOM 2417 O O . ASN A 1 307 ? -14.687 -2.447 8.947 1.00 95.31 307 ASN A O 1
ATOM 2421 N N . LEU A 1 308 ? -14.756 -3.603 7.029 1.00 95.44 308 LEU A N 1
ATOM 2422 C CA . LEU A 1 308 ? -16.020 -4.280 7.329 1.00 95.44 308 LEU A CA 1
ATOM 2423 C C . LEU A 1 308 ? -15.913 -5.194 8.553 1.00 95.44 308 LEU A C 1
ATOM 2425 O O . LEU A 1 308 ? -16.801 -5.167 9.405 1.00 95.44 308 LEU A O 1
ATOM 2429 N N . ILE A 1 309 ? -14.835 -5.977 8.662 1.00 95.00 309 ILE A N 1
ATOM 2430 C CA . ILE A 1 309 ? -14.612 -6.896 9.785 1.00 95.00 309 ILE A CA 1
ATOM 2431 C C . ILE A 1 309 ? -14.448 -6.115 11.088 1.00 95.00 309 ILE A C 1
ATOM 2433 O O . ILE A 1 309 ? -15.150 -6.404 12.056 1.00 95.00 309 ILE A O 1
ATOM 2437 N N . PHE A 1 310 ? -13.562 -5.117 11.125 1.00 93.75 310 PHE A N 1
ATOM 2438 C CA . PHE A 1 310 ? -13.305 -4.350 12.344 1.00 93.75 310 PHE A CA 1
ATOM 2439 C C . PHE A 1 310 ? -14.494 -3.470 12.728 1.00 93.75 310 PHE A C 1
ATOM 2441 O O . PHE A 1 310 ? -14.851 -3.420 13.898 1.00 93.75 310 PHE A O 1
ATOM 2448 N N . CYS A 1 311 ? -15.178 -2.861 11.760 1.00 93.31 311 CYS A N 1
ATOM 2449 C CA . CYS A 1 311 ? -16.426 -2.144 12.010 1.00 93.31 311 CYS A CA 1
ATOM 2450 C C . CYS A 1 311 ? -17.483 -3.072 12.628 1.00 93.31 311 CYS A C 1
ATOM 2452 O O . CYS A 1 311 ? -18.001 -2.798 13.711 1.00 93.31 311 CYS A O 1
ATOM 2454 N N . SER A 1 312 ? -17.743 -4.226 12.005 1.00 92.38 312 SER A N 1
ATOM 2455 C CA . SER A 1 312 ? -18.722 -5.199 12.512 1.00 92.38 312 SER A CA 1
ATOM 2456 C C . SER A 1 312 ? -18.361 -5.702 13.910 1.00 92.38 312 SER A C 1
ATOM 2458 O O . SER A 1 312 ? -19.235 -5.816 14.769 1.00 92.38 312 SER A O 1
ATOM 2460 N N . LEU A 1 313 ? -17.074 -5.968 14.160 1.00 91.69 313 LEU A N 1
ATOM 2461 C CA . LEU A 1 313 ? -16.573 -6.387 15.466 1.00 91.69 313 LEU A CA 1
ATOM 2462 C C . LEU A 1 313 ? -16.777 -5.293 16.521 1.00 91.69 313 LEU A C 1
ATOM 2464 O O . LEU A 1 313 ? -17.287 -5.587 17.600 1.00 91.69 313 LEU A O 1
ATOM 2468 N N . ALA A 1 314 ? -16.452 -4.040 16.201 1.00 88.00 314 ALA A N 1
ATOM 2469 C CA . ALA A 1 314 ? -16.636 -2.903 17.096 1.00 88.00 314 ALA A CA 1
ATOM 2470 C C . ALA A 1 314 ? -18.115 -2.754 17.489 1.00 88.00 314 ALA A C 1
ATOM 2472 O O . ALA A 1 314 ? -18.449 -2.681 18.675 1.00 88.00 314 ALA A O 1
ATOM 2473 N N . PHE A 1 315 ? -19.021 -2.781 16.506 1.00 88.75 315 PHE A N 1
ATOM 2474 C CA . PHE A 1 315 ? -20.461 -2.708 16.757 1.00 88.75 315 PHE A CA 1
ATOM 2475 C C . PHE A 1 315 ? -20.978 -3.903 17.563 1.00 88.75 315 PHE A C 1
ATOM 2477 O O . PHE A 1 315 ? -21.787 -3.714 18.470 1.00 88.75 315 PHE A O 1
ATOM 2484 N N . ALA A 1 316 ? -20.502 -5.120 17.287 1.00 87.88 316 ALA A N 1
ATOM 2485 C CA . ALA A 1 316 ? -20.889 -6.310 18.041 1.00 87.88 316 ALA A CA 1
ATOM 2486 C C . ALA A 1 316 ? -20.435 -6.238 19.509 1.00 87.88 316 ALA A C 1
ATOM 2488 O O . ALA A 1 316 ? -21.202 -6.594 20.407 1.00 87.88 316 ALA A O 1
ATOM 2489 N N . LEU A 1 317 ? -19.218 -5.747 19.765 1.00 86.31 317 LEU A N 1
ATOM 2490 C CA . LEU A 1 317 ? -18.694 -5.546 21.118 1.00 86.31 317 LEU A CA 1
ATOM 2491 C C . LEU A 1 317 ? -19.507 -4.499 21.887 1.00 86.31 317 LEU A C 1
ATOM 2493 O O . LEU A 1 317 ? -19.853 -4.726 23.046 1.00 86.31 317 LEU A O 1
ATOM 2497 N N . LEU A 1 318 ? -19.897 -3.403 21.233 1.00 80.75 318 LEU A N 1
ATOM 2498 C CA . LEU A 1 318 ? -20.743 -2.383 21.853 1.00 80.75 318 LEU A CA 1
ATOM 2499 C C . LEU A 1 318 ? -22.200 -2.839 22.040 1.00 80.75 318 LEU A C 1
ATOM 2501 O O . LEU A 1 318 ? -22.863 -2.436 22.993 1.00 80.75 318 LEU A O 1
ATOM 2505 N N . ALA A 1 319 ? -22.726 -3.689 21.156 1.00 80.12 319 ALA A N 1
ATOM 2506 C CA . ALA A 1 319 ? -24.065 -4.256 21.307 1.00 80.12 319 ALA A CA 1
ATOM 2507 C C . ALA A 1 319 ? -24.142 -5.218 22.502 1.00 80.12 319 ALA A C 1
ATOM 2509 O O . ALA A 1 319 ? -25.133 -5.212 23.228 1.00 80.12 319 ALA A O 1
ATOM 2510 N N . ARG A 1 320 ? -23.078 -5.998 22.740 1.00 76.25 320 ARG A N 1
ATOM 2511 C CA . ARG A 1 320 ? -22.945 -6.875 23.916 1.00 76.25 320 ARG A CA 1
ATOM 2512 C C . ARG A 1 320 ? -22.755 -6.115 25.231 1.00 76.25 320 ARG A C 1
ATOM 2514 O O . ARG A 1 320 ? -22.852 -6.723 26.293 1.00 76.25 320 ARG A O 1
ATOM 2521 N N . TYR A 1 321 ? -22.485 -4.812 25.178 1.00 66.00 321 TYR A N 1
ATOM 2522 C CA . TYR A 1 321 ? -22.397 -3.966 26.360 1.00 66.00 321 TYR A CA 1
ATOM 2523 C C . TYR A 1 321 ? -23.805 -3.706 26.916 1.00 66.00 321 TYR A C 1
ATOM 2525 O O . TYR A 1 321 ? -24.562 -2.879 26.396 1.00 66.00 321 TYR A O 1
ATOM 2533 N N . ASP A 1 322 ? -24.180 -4.446 27.958 1.00 57.19 322 ASP A N 1
ATOM 2534 C CA . ASP A 1 322 ? -25.449 -4.273 28.658 1.00 57.19 322 ASP A CA 1
ATOM 2535 C C . ASP A 1 322 ? -25.237 -3.391 29.898 1.00 57.19 322 ASP A C 1
ATOM 2537 O O . ASP A 1 322 ? -24.544 -3.763 30.841 1.00 57.19 322 ASP A O 1
ATOM 2541 N N . VAL A 1 323 ? -25.822 -2.190 29.880 1.00 55.50 323 VAL A N 1
ATOM 2542 C CA . VAL A 1 323 ? -25.675 -1.145 30.919 1.00 55.50 323 VAL A CA 1
ATOM 2543 C C . VAL A 1 323 ? -26.372 -1.548 32.234 1.00 55.50 323 VAL A C 1
ATOM 2545 O O . VAL A 1 323 ? -26.269 -0.856 33.236 1.00 55.50 323 VAL A O 1
ATOM 2548 N N . ARG A 1 324 ? -27.108 -2.667 32.249 1.00 51.22 324 ARG A N 1
ATOM 2549 C CA . ARG A 1 324 ? -28.003 -3.053 33.351 1.00 51.22 324 ARG A CA 1
ATOM 2550 C C . ARG A 1 324 ? -27.346 -3.827 34.500 1.00 51.22 324 ARG A C 1
ATOM 2552 O O . ARG A 1 324 ? -28.020 -4.042 35.500 1.00 51.22 324 ARG A O 1
ATOM 2559 N N . PHE A 1 325 ? -26.080 -4.235 34.390 1.00 43.91 325 PHE A N 1
ATOM 2560 C CA . PHE A 1 325 ? -25.417 -5.068 35.407 1.00 43.91 325 PHE A CA 1
ATOM 2561 C C . PHE A 1 325 ? -23.979 -4.637 35.723 1.00 43.91 325 PHE A C 1
ATOM 2563 O O . PHE A 1 325 ? -23.062 -5.456 35.678 1.00 43.91 325 PHE A O 1
ATOM 2570 N N . ASN A 1 326 ? -23.779 -3.360 36.040 1.00 38.31 326 ASN A N 1
ATOM 2571 C CA . ASN A 1 326 ? -22.586 -2.891 36.743 1.00 38.31 326 ASN A CA 1
ATOM 2572 C C . ASN A 1 326 ? -22.963 -1.732 37.663 1.00 38.31 326 ASN A C 1
ATOM 2574 O O . ASN A 1 326 ? -23.714 -0.851 37.192 1.00 38.31 326 ASN A O 1
#

Radius of gyration: 27.32 Å; chains: 1; bounding box: 71×43×81 Å

Sequence (326 aa):
RPEYKGSSGQTFDFAHIIALFMSLLAFLLSYDPICGERQEGTLQLCLANTLSRHKLMIGEYLGCLLSLSVPLLLASIITLVMLQFMVGFTLTGENALRVGLIFLSALLSLSALIWLGLCCSALSRETTTAFIFAFGAWVLLVAVYPNLTLWIAQWQRPVPVTREALSSEGVFGLALSDRQELPHETEKMLAQAREQALNAKLAQGQLNDSLKLLSPVSSFLALAQILARTDVTAQRDFIVQARQLDQRFRQWQEEKLRQYPERESYYKPSWGPLDTDGLPAPQFAPIPLVISLHRALPYWGSLVVFNLIFCSLAFALLARYDVRFN